Protein AF-A0A7Z6UZ86-F1 (afdb_monomer_lite)

Secondary structure (DSSP, 8-state):
-HHHHHHHHHHHHHHHHHHHHHH-GGGG-TT-HHHHHHHHHHHHHHHHHHHHHHHH-TTTSHHHHHHHHHHHHHHHHHHHHHHHHHHHHHTT-HHHHHHHHHHHHHHHHHHHHHHHHHHPPP-S-HHHHHH-HHHHHHHHHHHHHH---HHHHHHHHHHHHHHHHHHHHHHHHHHHHHHHHHHHHHHHHHHHHH----SPP-PPPP----

Foldseek 3Di:
DVVCLVVVLVVQLQVQQVVVCVVPVVLVPPPDPVSSVVSSVVSVVVVVVLVVCVVPPVCQRPVLCPVVVVLVVLLVLLLVLLVVLLVCLLVVVNVVSCVSVVVSCVSLVVSLVLLVLQCDDDDPDPVSCVRHLNSLLVVLVVVLVVDPDPVVNVVSVSSNVSSVVVNVVSVVSNVVSVVSVVVSVVSSCCCPPVVDRPPHDPDDPDDDDD

Radius of gyration: 22.14 Å; chains: 1; bounding box: 44×43×68 Å

InterPro domains:
  IPR003706 CstA, N-terminal domain [PF02554] (1-114)
  IPR051605 Peptide Transporter Carbon Starvation [PTHR30252] (1-208)

pLDDT: mean 84.55, std 7.65, range [59.19, 94.94]

Structure (mmCIF, N/CA/C/O backbone):
data_AF-A0A7Z6UZ86-F1
#
_entry.id   AF-A0A7Z6UZ86-F1
#
loop_
_atom_site.group_PDB
_atom_site.id
_atom_site.type_symbol
_atom_site.label_atom_id
_atom_site.label_alt_id
_atom_site.label_comp_id
_atom_site.label_asym_id
_atom_site.label_entity_id
_atom_site.label_seq_id
_atom_site.pdbx_PDB_ins_code
_atom_site.Cartn_x
_atom_site.Cartn_y
_atom_site.Cartn_z
_atom_site.occupancy
_atom_site.B_iso_or_equiv
_atom_site.auth_seq_id
_atom_site.auth_comp_id
_atom_site.auth_asym_id
_atom_site.auth_atom_id
_atom_site.pdbx_PDB_model_num
ATOM 1 N N . ILE A 1 1 ? 10.126 -22.687 0.245 1.00 66.25 1 ILE A N 1
ATOM 2 C CA . ILE A 1 1 ? 9.492 -22.062 -0.948 1.00 66.25 1 ILE A CA 1
ATOM 3 C C . ILE A 1 1 ? 8.129 -22.691 -1.228 1.00 66.25 1 ILE A C 1
ATOM 5 O O . ILE A 1 1 ? 7.146 -21.979 -1.099 1.00 66.25 1 ILE A O 1
ATOM 9 N N . LEU A 1 2 ? 8.033 -24.003 -1.491 1.00 72.00 2 LEU A N 1
ATOM 10 C CA . LEU A 1 2 ? 6.741 -24.672 -1.739 1.00 72.00 2 LEU A CA 1
ATOM 11 C C . LEU A 1 2 ? 5.699 -24.451 -0.621 1.00 72.00 2 LEU A C 1
ATOM 13 O O . LEU A 1 2 ? 4.561 -24.109 -0.908 1.00 72.00 2 LEU A O 1
ATOM 17 N N . THR A 1 3 ? 6.106 -24.538 0.650 1.00 81.75 3 THR A N 1
ATOM 18 C CA . THR A 1 3 ? 5.229 -24.285 1.813 1.00 81.75 3 THR A CA 1
ATOM 19 C C . THR A 1 3 ? 4.680 -22.856 1.854 1.00 81.75 3 THR A C 1
ATOM 21 O O . THR A 1 3 ? 3.534 -22.637 2.233 1.00 81.75 3 THR A O 1
ATOM 24 N N . ALA A 1 4 ? 5.488 -21.873 1.447 1.00 79.94 4 ALA A N 1
ATOM 25 C CA . ALA A 1 4 ? 5.068 -20.474 1.407 1.00 79.94 4 ALA A CA 1
ATOM 26 C C . ALA A 1 4 ? 4.084 -20.223 0.256 1.00 79.94 4 ALA A C 1
ATOM 28 O O . ALA A 1 4 ? 3.125 -19.478 0.428 1.00 79.94 4 ALA A O 1
ATOM 29 N N . VAL A 1 5 ? 4.288 -20.880 -0.891 1.00 79.81 5 VAL A N 1
ATOM 30 C CA . VAL A 1 5 ? 3.367 -20.818 -2.035 1.00 79.81 5 VAL A CA 1
ATOM 31 C C . VAL A 1 5 ? 2.032 -21.492 -1.706 1.00 79.81 5 VAL A C 1
ATOM 33 O O . VAL A 1 5 ? 0.984 -20.937 -2.029 1.00 79.81 5 VAL A O 1
ATOM 36 N N . ASP A 1 6 ? 2.041 -22.633 -1.012 1.00 83.81 6 ASP A N 1
ATOM 37 C CA . ASP A 1 6 ? 0.816 -23.304 -0.548 1.00 83.81 6 ASP A CA 1
ATOM 38 C C . ASP A 1 6 ? 0.011 -22.414 0.415 1.00 83.81 6 ASP A C 1
ATOM 40 O O . ASP A 1 6 ? -1.159 -22.103 0.168 1.00 83.81 6 ASP A O 1
ATOM 44 N N . ALA A 1 7 ? 0.657 -21.917 1.475 1.00 84.62 7 ALA A N 1
ATOM 45 C CA . ALA A 1 7 ? 0.020 -21.008 2.423 1.00 84.62 7 ALA A CA 1
ATOM 46 C C . ALA A 1 7 ? -0.462 -19.712 1.744 1.00 84.62 7 ALA A C 1
ATOM 48 O O . ALA A 1 7 ? -1.580 -19.260 1.992 1.00 84.62 7 ALA A O 1
ATOM 49 N N . GLY A 1 8 ? 0.348 -19.149 0.844 1.00 83.81 8 GLY A N 1
ATOM 50 C CA . GLY A 1 8 ? 0.016 -17.953 0.075 1.00 83.81 8 GLY A CA 1
ATOM 51 C C . GLY A 1 8 ? -1.194 -18.149 -0.834 1.00 83.81 8 GLY A C 1
ATOM 52 O O . GLY A 1 8 ? -2.070 -17.293 -0.861 1.00 83.81 8 GLY A O 1
ATOM 53 N N . THR A 1 9 ? -1.302 -19.292 -1.517 1.00 85.75 9 THR A N 1
ATOM 54 C CA . THR A 1 9 ? -2.442 -19.618 -2.395 1.00 85.75 9 THR A CA 1
ATOM 55 C C . THR A 1 9 ? -3.740 -19.744 -1.601 1.00 85.75 9 THR A C 1
ATOM 57 O O . THR A 1 9 ? -4.789 -19.266 -2.036 1.00 85.75 9 THR A O 1
ATOM 60 N N . ARG A 1 10 ? -3.676 -20.319 -0.394 1.00 85.50 10 ARG A N 1
ATOM 61 C CA . ARG A 1 10 ? -4.831 -20.412 0.507 1.00 85.50 10 ARG A CA 1
ATOM 62 C C . ARG A 1 10 ? -5.326 -19.032 0.934 1.00 85.50 10 ARG A C 1
ATOM 64 O O . ARG A 1 10 ? -6.515 -18.749 0.819 1.00 85.50 10 ARG A O 1
ATOM 71 N N . THR A 1 11 ? -4.421 -18.163 1.378 1.00 86.25 11 THR A N 1
ATOM 72 C CA . THR A 1 11 ? -4.766 -16.791 1.776 1.00 86.25 11 THR A CA 1
ATOM 73 C C . THR A 1 11 ? -5.248 -15.969 0.582 1.00 86.25 11 THR A C 1
ATOM 75 O O . THR A 1 11 ? -6.261 -15.280 0.677 1.00 86.25 11 THR A O 1
ATOM 78 N N . ALA A 1 12 ? -4.587 -16.090 -0.571 1.00 86.12 12 ALA A N 1
ATOM 79 C CA . ALA A 1 12 ? -4.942 -15.371 -1.789 1.00 86.12 12 ALA A CA 1
ATOM 80 C C . ALA A 1 12 ? -6.327 -15.762 -2.313 1.00 86.12 12 ALA A C 1
ATOM 82 O O . ALA A 1 12 ? -7.074 -14.885 -2.734 1.00 86.12 12 ALA A O 1
ATOM 83 N N . ARG A 1 13 ? -6.722 -17.040 -2.219 1.00 87.25 13 ARG A N 1
ATOM 84 C CA . ARG A 1 13 ? -8.104 -17.457 -2.497 1.00 87.25 13 ARG A CA 1
ATOM 85 C C . ARG A 1 13 ? -9.094 -16.647 -1.659 1.00 87.25 13 ARG A C 1
ATOM 87 O O . ARG A 1 13 ? -10.051 -16.124 -2.220 1.00 87.25 13 ARG A O 1
ATOM 94 N N . PHE A 1 14 ? -8.871 -16.521 -0.350 1.00 87.44 14 PHE A N 1
ATOM 95 C CA . PHE A 1 14 ? -9.770 -15.758 0.519 1.00 87.44 14 PHE A CA 1
ATOM 96 C C . PHE A 1 14 ? -9.792 -14.269 0.170 1.00 87.44 14 PHE A C 1
ATOM 98 O O . PHE A 1 14 ? -10.870 -13.691 0.101 1.00 87.44 14 PHE A O 1
ATOM 105 N N . MET A 1 15 ? -8.639 -13.672 -0.147 1.00 86.62 15 MET A N 1
ATOM 106 C CA . MET A 1 15 ? -8.564 -12.275 -0.596 1.00 86.62 15 MET A CA 1
ATOM 107 C C . MET A 1 15 ? -9.287 -12.052 -1.936 1.00 86.62 15 MET A C 1
ATOM 109 O O . MET A 1 15 ? -9.980 -11.053 -2.101 1.00 86.62 15 MET A O 1
ATOM 113 N N . ILE A 1 16 ? -9.173 -12.989 -2.886 1.00 86.25 16 ILE A N 1
ATOM 114 C CA . ILE A 1 16 ? -9.887 -12.941 -4.172 1.00 86.25 16 ILE A CA 1
ATOM 115 C C . ILE A 1 16 ? -11.394 -13.072 -3.951 1.00 86.25 16 ILE A C 1
ATOM 117 O O . ILE A 1 16 ? -12.160 -12.332 -4.559 1.00 86.25 16 ILE A O 1
ATOM 121 N N . GLN A 1 17 ? -11.832 -13.991 -3.088 1.00 85.44 17 GLN A N 1
ATOM 122 C CA . GLN A 1 17 ? -13.252 -14.143 -2.767 1.00 85.44 17 GLN A CA 1
ATOM 123 C C . GLN A 1 17 ? -13.810 -12.900 -2.066 1.00 85.44 17 GLN A C 1
ATOM 125 O O . GLN A 1 17 ? -14.913 -12.484 -2.400 1.00 85.44 17 GLN A O 1
ATOM 130 N N . ASP A 1 18 ? -13.056 -12.273 -1.164 1.00 84.75 18 ASP A N 1
ATOM 131 C CA . ASP A 1 18 ? -13.455 -11.026 -0.499 1.00 84.75 18 ASP A CA 1
ATOM 132 C C . ASP A 1 18 ? -13.612 -9.874 -1.509 1.00 84.75 18 ASP A C 1
ATOM 134 O O . ASP A 1 18 ? -14.654 -9.217 -1.582 1.00 84.75 18 ASP A O 1
ATOM 138 N N . LEU A 1 19 ? -12.629 -9.712 -2.400 1.00 84.94 19 LEU A N 1
ATOM 139 C CA . LEU A 1 19 ? -12.646 -8.680 -3.436 1.00 84.94 19 LEU A CA 1
ATOM 140 C C . LEU A 1 19 ? -13.768 -8.905 -4.464 1.00 84.94 19 LEU A C 1
ATOM 142 O O . LEU A 1 19 ? -14.509 -7.977 -4.792 1.00 84.94 19 LEU A O 1
ATOM 146 N N . LEU A 1 20 ? -13.938 -10.141 -4.944 1.00 85.19 20 LEU A N 1
ATOM 147 C CA . LEU A 1 20 ? -15.020 -10.508 -5.864 1.00 85.19 20 LEU A CA 1
ATOM 148 C C . LEU A 1 20 ? -16.391 -10.477 -5.187 1.00 85.19 20 LEU A C 1
ATOM 150 O O . LEU A 1 20 ? -17.380 -10.190 -5.854 1.00 85.19 20 LEU A O 1
ATOM 154 N N . GLY A 1 21 ? -16.465 -10.733 -3.882 1.00 81.38 21 GLY A N 1
ATOM 155 C CA . GLY A 1 21 ? -17.688 -10.652 -3.088 1.00 81.38 21 GLY A CA 1
ATOM 156 C C . GLY A 1 21 ? -18.263 -9.240 -3.026 1.00 81.38 21 GLY A C 1
ATOM 157 O O . GLY A 1 21 ? -19.485 -9.084 -3.021 1.00 81.38 21 GLY A O 1
ATOM 158 N N . ASN A 1 22 ? -17.399 -8.222 -3.071 1.00 83.19 22 ASN A N 1
ATOM 159 C CA . ASN A 1 22 ? -17.812 -6.822 -3.145 1.00 83.19 22 ASN A CA 1
ATOM 160 C C . ASN A 1 22 ? -18.383 -6.435 -4.528 1.00 83.19 22 ASN A C 1
ATOM 162 O O . ASN A 1 22 ? -19.192 -5.516 -4.625 1.00 83.19 22 ASN A O 1
ATOM 166 N N . VAL A 1 23 ? -18.004 -7.152 -5.595 1.00 84.75 23 VAL A N 1
ATOM 167 C CA . VAL A 1 23 ? -18.532 -6.951 -6.961 1.00 84.75 23 VAL A CA 1
ATOM 168 C C . VAL A 1 23 ? -19.778 -7.809 -7.210 1.00 84.75 23 VAL A C 1
ATOM 170 O O . VAL A 1 23 ? -20.764 -7.342 -7.776 1.00 84.75 23 VAL A O 1
ATOM 173 N N . TYR A 1 24 ? -19.757 -9.069 -6.770 1.00 81.56 24 TYR A N 1
ATOM 174 C CA . TYR A 1 24 ? -20.841 -10.031 -6.929 1.00 81.56 24 TYR A CA 1
ATOM 175 C C . TYR A 1 24 ? -20.943 -10.946 -5.700 1.00 81.56 24 TYR A C 1
ATOM 177 O O . TYR A 1 24 ? -20.144 -11.866 -5.503 1.00 81.56 24 TYR A O 1
ATOM 185 N N . LYS A 1 25 ? -21.984 -10.716 -4.886 1.00 78.75 25 LYS A N 1
ATOM 186 C CA . LYS A 1 25 ? -22.191 -11.356 -3.571 1.00 78.75 25 LYS A CA 1
ATOM 187 C C . LYS A 1 25 ? -22.002 -12.885 -3.551 1.00 78.75 25 LYS A C 1
ATOM 189 O O . LYS A 1 25 ? -21.374 -13.375 -2.615 1.00 78.75 25 LYS A O 1
ATOM 194 N N . PRO A 1 26 ? -22.477 -13.669 -4.543 1.00 79.06 26 PRO A N 1
ATOM 195 C CA . PRO A 1 26 ? -22.281 -15.122 -4.538 1.00 79.06 26 PRO A CA 1
ATOM 196 C C . PRO A 1 26 ? -20.820 -15.589 -4.645 1.00 79.06 26 PRO A C 1
ATOM 198 O O . PRO A 1 26 ? -20.515 -16.690 -4.188 1.00 79.06 26 PRO A O 1
ATOM 201 N N . LEU A 1 27 ? -19.912 -14.783 -5.211 1.00 74.75 27 LEU A N 1
ATOM 202 C CA . LEU A 1 27 ? -18.480 -15.119 -5.298 1.00 74.75 27 LEU A CA 1
ATOM 203 C C . LEU A 1 27 ? -17.737 -14.917 -3.970 1.00 74.75 27 LEU A C 1
ATOM 205 O O . LEU A 1 27 ? -16.729 -15.583 -3.731 1.00 74.75 27 LEU A O 1
ATOM 209 N N . GLY A 1 28 ? -18.281 -14.084 -3.080 1.00 75.06 28 GLY A N 1
ATOM 210 C CA . GLY A 1 28 ? -17.795 -13.919 -1.708 1.00 75.06 28 GLY A CA 1
ATOM 211 C C . GLY A 1 28 ? -18.222 -15.034 -0.756 1.00 75.06 28 GLY A C 1
ATOM 212 O O . GLY A 1 28 ? -17.806 -15.052 0.400 1.00 75.06 28 GLY A O 1
ATOM 213 N N . ASN A 1 29 ? -19.045 -15.987 -1.209 1.00 78.56 29 ASN A N 1
ATOM 214 C CA . ASN A 1 29 ? -19.483 -17.079 -0.354 1.00 78.56 29 ASN A CA 1
ATOM 215 C C . ASN A 1 29 ? -18.355 -18.104 -0.143 1.00 78.56 29 ASN A C 1
ATOM 217 O O . ASN A 1 29 ? -18.083 -18.950 -0.999 1.00 78.56 29 ASN A O 1
ATOM 221 N N . LEU A 1 30 ? -17.751 -18.062 1.045 1.00 74.94 30 LEU A N 1
ATOM 222 C CA . LEU A 1 30 ? -16.681 -18.965 1.473 1.00 74.94 30 LEU A CA 1
ATOM 223 C C . LEU A 1 30 ? -17.110 -20.442 1.526 1.00 74.94 30 LEU A C 1
ATOM 225 O O . LEU A 1 30 ? -16.275 -21.321 1.320 1.00 74.94 30 LEU A O 1
ATOM 229 N N . SER A 1 31 ? -18.401 -20.716 1.745 1.00 77.81 31 SER A N 1
ATOM 230 C CA . SER A 1 31 ? -18.959 -22.079 1.786 1.00 77.81 31 SER A CA 1
ATOM 231 C C . SER A 1 31 ? -19.261 -22.663 0.398 1.00 77.81 31 SER A C 1
ATOM 233 O O . SER A 1 31 ? -19.486 -23.864 0.261 1.00 77.81 31 SER A O 1
ATOM 235 N N . SER A 1 32 ? -19.250 -21.839 -0.656 1.00 82.50 32 SER A N 1
ATOM 236 C CA . SER A 1 32 ? -19.542 -22.291 -2.017 1.00 82.50 32 SER A CA 1
ATOM 237 C C . SER A 1 32 ? -18.316 -22.936 -2.661 1.00 82.50 32 SER A C 1
ATOM 239 O O . SER A 1 32 ? -17.331 -22.264 -2.977 1.00 82.50 32 SER A O 1
ATOM 241 N N . TYR A 1 33 ? -18.405 -24.238 -2.949 1.00 82.25 33 TYR A N 1
ATOM 242 C CA . TYR A 1 33 ? -17.361 -24.967 -3.677 1.00 82.25 33 TYR A CA 1
ATOM 243 C C . TYR A 1 33 ? -17.068 -24.357 -5.054 1.00 82.25 33 TYR A C 1
ATOM 245 O O . TYR A 1 33 ? -15.905 -24.249 -5.436 1.00 82.25 33 TYR A O 1
ATOM 253 N N . LYS A 1 34 ? -18.095 -23.895 -5.782 1.00 84.06 34 LYS A N 1
ATOM 254 C CA . LYS A 1 34 ? -17.927 -23.290 -7.116 1.00 84.06 34 LYS A CA 1
ATOM 255 C C . LYS A 1 34 ? -17.132 -21.982 -7.053 1.00 84.06 34 LYS A C 1
ATOM 257 O O . LYS A 1 34 ? -16.182 -21.812 -7.812 1.00 84.06 34 LYS A O 1
ATOM 262 N N . ALA A 1 35 ? -17.483 -21.091 -6.121 1.00 81.50 35 ALA A N 1
ATOM 263 C CA . ALA A 1 35 ? -16.767 -19.828 -5.918 1.00 81.50 35 ALA A CA 1
ATOM 264 C C . ALA A 1 35 ? -15.330 -20.070 -5.433 1.00 81.50 35 ALA A C 1
ATOM 266 O O . ALA A 1 35 ? -14.389 -19.432 -5.903 1.00 81.50 35 ALA A O 1
ATOM 267 N N . GLY A 1 36 ? -15.157 -21.054 -4.548 1.00 84.00 36 GLY A N 1
ATOM 268 C CA . GLY A 1 36 ? -13.858 -21.470 -4.042 1.00 84.00 36 GLY A CA 1
ATOM 269 C C . GLY A 1 36 ? -12.918 -22.014 -5.117 1.00 84.00 36 GLY A C 1
ATOM 270 O O . GLY A 1 36 ? -11.757 -21.610 -5.175 1.00 84.00 36 GLY A O 1
ATOM 271 N N . ILE A 1 37 ? -13.409 -22.908 -5.982 1.00 88.06 37 ILE A N 1
ATOM 272 C CA . ILE A 1 37 ? -12.633 -23.465 -7.100 1.00 88.06 37 ILE A CA 1
ATOM 273 C C . ILE A 1 37 ? -12.268 -22.358 -8.089 1.00 88.06 37 ILE A C 1
ATOM 275 O O . ILE A 1 37 ? -11.108 -22.264 -8.478 1.00 88.06 37 ILE A O 1
ATOM 279 N N . PHE A 1 38 ? -13.214 -21.482 -8.436 1.00 87.75 38 PHE A N 1
ATOM 280 C CA . PHE A 1 38 ? -12.954 -20.357 -9.334 1.00 87.75 38 PHE A CA 1
ATOM 281 C C . PHE A 1 38 ? -11.858 -19.424 -8.796 1.00 87.75 38 PHE A C 1
ATOM 283 O O . PHE A 1 38 ? -10.885 -19.149 -9.495 1.00 87.75 38 PHE A O 1
ATOM 290 N N . ALA A 1 39 ? -11.961 -19.002 -7.532 1.00 85.88 39 ALA A N 1
ATOM 291 C CA . ALA A 1 39 ? -10.948 -18.159 -6.897 1.00 85.88 39 ALA A CA 1
ATOM 292 C C . ALA A 1 39 ? -9.577 -18.854 -6.809 1.00 8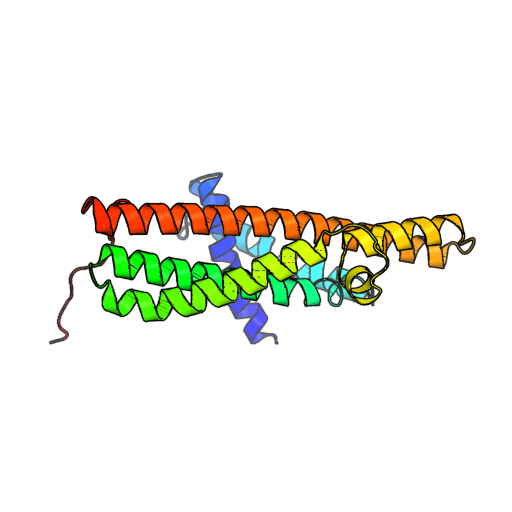5.88 39 ALA A C 1
ATOM 294 O O . ALA A 1 39 ? -8.541 -18.216 -6.991 1.00 85.88 39 ALA A O 1
ATOM 295 N N . THR A 1 40 ? -9.564 -20.170 -6.580 1.00 87.94 40 THR A N 1
ATOM 296 C CA . THR A 1 40 ? -8.326 -20.963 -6.548 1.00 87.94 40 THR A CA 1
ATOM 297 C C . THR A 1 40 ? -7.685 -21.051 -7.932 1.00 87.94 40 THR A C 1
ATOM 299 O O . THR A 1 40 ? -6.487 -20.822 -8.053 1.00 87.94 40 THR A O 1
ATOM 302 N N . LEU A 1 41 ? -8.465 -21.325 -8.984 1.00 90.50 41 LEU A N 1
ATOM 303 C CA . LEU A 1 41 ? -7.970 -21.366 -10.364 1.00 90.50 41 LEU A CA 1
ATOM 304 C C . LEU A 1 41 ? -7.385 -20.020 -10.790 1.00 90.50 41 LEU A C 1
ATOM 306 O O . LEU A 1 41 ? -6.309 -19.988 -11.379 1.00 90.50 41 LEU A O 1
ATOM 310 N N . LEU A 1 42 ? -8.050 -18.917 -10.439 1.00 89.69 42 LEU A N 1
ATOM 311 C CA . LEU A 1 42 ? -7.553 -17.569 -10.708 1.00 89.69 42 LEU A CA 1
ATOM 312 C C . LEU A 1 42 ? -6.213 -17.328 -9.999 1.00 89.69 42 LEU A C 1
ATOM 314 O O . LEU A 1 42 ? -5.262 -16.849 -10.615 1.00 89.69 42 LEU A O 1
ATOM 318 N N . CYS A 1 43 ? -6.109 -17.723 -8.728 1.00 89.00 43 CYS A N 1
ATOM 319 C CA . CYS A 1 43 ? -4.871 -17.613 -7.963 1.00 89.00 43 CYS A CA 1
ATOM 320 C C . CYS A 1 43 ? -3.726 -18.431 -8.585 1.00 89.00 43 CYS A C 1
ATOM 322 O O . CYS A 1 43 ? -2.641 -17.898 -8.817 1.00 89.00 43 CYS A O 1
ATOM 324 N N . VAL A 1 44 ? -3.972 -19.704 -8.909 1.00 89.88 44 VAL A N 1
ATOM 325 C CA . VAL A 1 44 ? -2.976 -20.599 -9.521 1.00 89.88 44 VAL A CA 1
ATOM 326 C C . VAL A 1 44 ? -2.555 -20.098 -10.903 1.00 89.88 44 VAL A C 1
ATOM 328 O O . VAL A 1 44 ? -1.365 -20.114 -11.212 1.00 89.88 44 VAL A O 1
ATOM 331 N N . ALA A 1 45 ? -3.490 -19.593 -11.712 1.00 90.06 45 ALA A N 1
ATOM 332 C CA . ALA A 1 45 ? -3.178 -18.980 -13.001 1.00 90.06 45 ALA A CA 1
ATOM 333 C C . ALA A 1 45 ? -2.285 -17.738 -12.841 1.00 90.06 45 ALA A C 1
ATOM 335 O O . ALA A 1 45 ? -1.326 -17.577 -13.593 1.00 90.06 45 ALA A O 1
ATOM 336 N N . GLY A 1 46 ? -2.543 -16.901 -11.830 1.00 87.94 46 GLY A N 1
ATOM 337 C CA . GLY A 1 46 ? -1.695 -15.754 -11.495 1.00 87.94 46 GLY A CA 1
ATOM 338 C C . GLY A 1 46 ? -0.266 -16.163 -11.121 1.00 87.94 46 GLY A C 1
ATOM 339 O O . GLY A 1 46 ? 0.694 -15.616 -11.662 1.00 87.94 46 GLY A O 1
ATOM 340 N N . TRP A 1 47 ? -0.107 -17.176 -10.261 1.00 85.69 47 TRP A N 1
ATOM 341 C CA . TRP A 1 47 ? 1.214 -17.734 -9.940 1.00 85.69 47 TRP A CA 1
ATOM 342 C C . TRP A 1 47 ? 1.909 -18.323 -11.171 1.00 85.69 47 TRP A C 1
ATOM 344 O O . TRP A 1 47 ? 3.096 -18.074 -11.385 1.00 85.69 47 TRP A O 1
ATOM 354 N N . GLY A 1 48 ? 1.167 -19.059 -12.003 1.00 86.69 48 GLY A N 1
ATOM 355 C CA . GLY A 1 48 ? 1.664 -19.619 -13.258 1.00 86.69 48 GLY A CA 1
ATOM 356 C C . GLY A 1 48 ? 2.151 -18.542 -14.228 1.00 86.69 48 GLY A C 1
ATOM 357 O O . GLY A 1 48 ? 3.215 -18.695 -14.823 1.00 86.69 48 GLY A O 1
ATOM 358 N N . TYR A 1 49 ? 1.437 -17.418 -14.328 1.00 84.38 49 TYR A N 1
ATOM 359 C CA . TYR A 1 49 ? 1.847 -16.274 -15.141 1.00 84.38 49 TYR A CA 1
ATOM 360 C C . TYR A 1 49 ? 3.160 -15.655 -14.651 1.00 84.38 49 TYR A C 1
ATOM 362 O O . TYR A 1 49 ? 4.047 -15.392 -15.461 1.00 84.38 49 TYR A O 1
ATOM 370 N N . PHE A 1 50 ? 3.330 -15.465 -13.340 1.00 78.19 50 PHE A N 1
ATOM 371 C CA . PHE A 1 50 ? 4.599 -14.967 -12.801 1.00 78.19 50 PHE A CA 1
ATOM 372 C C . PHE A 1 50 ? 5.762 -15.925 -13.074 1.00 78.19 50 PHE A C 1
ATOM 374 O O . PHE A 1 50 ? 6.861 -15.472 -13.395 1.00 78.19 50 PHE A O 1
ATOM 381 N N . LEU A 1 51 ? 5.519 -17.237 -13.003 1.00 81.88 51 LEU A N 1
ATOM 382 C CA . LEU A 1 51 ? 6.517 -18.258 -13.322 1.00 81.88 51 LEU A CA 1
ATOM 383 C C . LEU A 1 51 ? 6.895 -18.206 -14.812 1.00 81.88 51 LEU A C 1
ATOM 385 O O . LEU A 1 51 ? 8.075 -18.148 -15.148 1.00 81.88 51 LEU A O 1
ATOM 389 N N . TYR A 1 52 ? 5.899 -18.111 -15.696 1.00 83.25 52 TYR A N 1
ATOM 390 C CA . TYR A 1 52 ? 6.090 -17.938 -17.137 1.00 83.25 52 TYR A CA 1
ATOM 391 C C . TYR A 1 52 ? 6.898 -16.673 -17.468 1.00 83.25 52 TYR A C 1
ATOM 393 O O . TYR A 1 52 ? 7.897 -16.741 -18.189 1.00 83.25 52 TYR A O 1
ATOM 401 N N . GLN A 1 53 ? 6.542 -15.530 -16.876 1.00 75.38 53 GLN A N 1
ATOM 402 C CA . GLN A 1 53 ? 7.284 -14.278 -17.049 1.00 75.38 53 GLN A CA 1
ATOM 403 C C . GLN A 1 53 ? 8.728 -14.383 -16.543 1.00 75.38 53 GLN A C 1
ATOM 405 O O . GLN A 1 53 ? 9.645 -13.909 -17.210 1.00 75.38 53 GLN A O 1
ATOM 410 N N . GLY A 1 54 ? 8.948 -15.061 -15.412 1.00 74.88 54 GLY A N 1
ATOM 411 C CA . GLY A 1 54 ? 10.286 -15.328 -14.885 1.00 74.88 54 GLY A CA 1
ATOM 412 C C . GLY A 1 54 ? 11.159 -16.181 -15.812 1.00 74.88 54 GLY A C 1
ATOM 413 O O . GLY A 1 54 ? 12.376 -16.022 -15.804 1.00 74.88 54 GLY A O 1
ATOM 414 N N . THR A 1 55 ? 10.559 -17.053 -16.631 1.00 76.19 55 THR A N 1
ATOM 415 C CA . THR A 1 55 ? 11.302 -17.889 -17.593 1.00 76.19 55 THR A CA 1
ATOM 416 C C . THR A 1 55 ? 11.619 -17.196 -18.918 1.00 76.19 55 THR A C 1
ATOM 418 O O . THR A 1 55 ? 12.664 -17.463 -19.504 1.00 76.19 55 THR A O 1
ATOM 421 N N . ILE A 1 56 ? 10.748 -16.307 -19.402 1.00 76.06 56 ILE A N 1
ATOM 422 C CA . ILE A 1 56 ? 10.891 -15.680 -20.730 1.00 76.06 56 ILE A CA 1
ATOM 423 C C . ILE A 1 56 ? 11.617 -14.339 -20.671 1.00 76.06 56 ILE A C 1
ATOM 425 O O . ILE A 1 56 ? 12.256 -13.940 -21.646 1.00 76.06 56 ILE A O 1
ATOM 429 N N . ASP A 1 57 ? 11.543 -13.638 -19.540 1.00 68.62 57 ASP A N 1
ATOM 430 C CA . ASP A 1 57 ? 12.229 -12.369 -19.348 1.00 68.62 57 ASP A CA 1
ATOM 431 C C . ASP A 1 57 ? 13.181 -12.436 -18.140 1.00 68.62 57 ASP A C 1
ATOM 433 O O . ASP A 1 57 ? 12.751 -12.218 -17.002 1.00 68.62 57 ASP A O 1
ATOM 437 N N . PRO A 1 58 ? 14.491 -12.672 -18.366 1.00 61.22 58 PRO A N 1
ATOM 438 C CA . PRO A 1 58 ? 15.494 -12.750 -17.302 1.00 61.22 58 PRO A CA 1
ATOM 439 C C . PRO A 1 58 ? 15.575 -11.488 -16.431 1.00 61.22 58 PRO A C 1
ATOM 441 O O . PRO A 1 58 ? 16.124 -11.534 -15.333 1.00 61.22 58 PRO A O 1
ATOM 444 N N . LYS A 1 59 ? 15.066 -10.347 -16.921 1.00 59.19 59 LYS A N 1
ATOM 445 C CA . LYS A 1 59 ? 15.103 -9.047 -16.235 1.00 59.19 59 LYS A CA 1
ATOM 446 C C . LYS A 1 59 ? 13.716 -8.494 -15.885 1.00 59.19 59 LYS A C 1
ATOM 448 O O . LYS A 1 59 ? 13.634 -7.573 -15.080 1.00 59.19 59 LYS A O 1
ATOM 453 N N . GLY A 1 60 ? 12.641 -9.015 -16.475 1.00 59.91 60 GLY A N 1
ATOM 454 C CA . GLY A 1 60 ? 11.330 -8.357 -16.479 1.00 59.91 60 GLY A CA 1
ATOM 455 C C . GLY A 1 60 ? 10.333 -8.809 -15.413 1.00 59.91 60 GLY A C 1
ATOM 456 O O . GLY A 1 60 ? 9.424 -8.042 -15.112 1.00 59.91 60 GLY A O 1
ATOM 457 N N . GLY A 1 61 ? 10.480 -10.012 -14.842 1.00 64.00 61 GLY A N 1
ATOM 458 C CA . GLY A 1 61 ? 9.520 -10.559 -13.870 1.00 64.00 61 GLY A CA 1
ATOM 459 C C . GLY A 1 61 ? 9.871 -10.264 -12.408 1.00 64.00 61 GLY A C 1
ATOM 460 O O . GLY A 1 61 ? 9.227 -9.468 -11.740 1.00 64.00 61 GLY A O 1
ATOM 461 N N . ILE A 1 62 ? 10.900 -10.927 -11.878 1.00 62.53 62 ILE A N 1
ATOM 462 C CA . ILE A 1 62 ? 11.224 -10.874 -10.439 1.00 62.53 62 ILE A CA 1
ATOM 463 C C . ILE A 1 62 ? 11.922 -9.557 -10.060 1.00 62.53 62 ILE A C 1
ATOM 465 O O . ILE A 1 62 ? 11.647 -8.984 -9.006 1.00 62.53 62 ILE A O 1
ATOM 469 N N . TYR A 1 63 ? 12.804 -9.053 -10.928 1.00 62.47 63 TYR A N 1
ATOM 470 C CA . TYR A 1 63 ? 13.621 -7.865 -10.651 1.00 62.47 63 TYR A CA 1
ATOM 471 C C . TYR A 1 63 ? 12.831 -6.551 -10.660 1.00 62.47 63 TYR A C 1
ATOM 473 O O . TYR A 1 63 ? 13.219 -5.604 -9.982 1.00 62.47 63 TYR A O 1
ATOM 481 N N . THR A 1 64 ? 11.718 -6.497 -11.387 1.00 62.44 64 THR A N 1
ATOM 482 C CA . THR A 1 64 ? 10.801 -5.346 -11.435 1.00 62.44 64 THR A CA 1
ATOM 483 C C . THR A 1 64 ? 9.825 -5.349 -10.258 1.00 62.44 64 THR A C 1
ATOM 485 O O . THR A 1 64 ? 9.507 -4.295 -9.719 1.00 62.44 64 THR A O 1
ATOM 488 N N . LEU A 1 65 ? 9.403 -6.530 -9.790 1.00 66.00 65 LEU A N 1
ATOM 489 C CA . LEU A 1 65 ? 8.514 -6.669 -8.631 1.00 66.00 65 LEU A CA 1
ATOM 490 C C . LEU A 1 65 ? 9.225 -6.409 -7.297 1.00 66.00 65 LEU A C 1
ATOM 492 O O . LEU A 1 65 ? 8.590 -5.983 -6.331 1.00 66.00 65 LEU A O 1
ATOM 496 N N . TRP A 1 66 ? 10.538 -6.645 -7.222 1.00 69.06 66 TRP A N 1
ATOM 497 C CA . TRP A 1 66 ? 11.295 -6.508 -5.976 1.00 69.06 66 TRP A CA 1
ATOM 498 C C . TRP A 1 66 ? 11.239 -5.095 -5.362 1.00 69.06 66 TRP A C 1
ATOM 500 O O . TRP A 1 66 ? 10.903 -4.972 -4.180 1.00 69.06 66 TRP A O 1
ATOM 510 N N . PRO A 1 67 ? 11.462 -4.009 -6.130 1.00 65.38 67 PRO A N 1
ATOM 511 C CA . PRO A 1 67 ? 11.234 -2.647 -5.645 1.00 65.38 67 PRO A CA 1
ATOM 512 C C . PRO A 1 67 ? 9.790 -2.380 -5.197 1.00 65.38 67 PRO A C 1
ATOM 514 O O . PRO A 1 67 ? 9.566 -1.584 -4.280 1.00 65.38 67 PRO A O 1
ATOM 517 N N . LEU A 1 68 ? 8.812 -3.048 -5.817 1.00 68.12 68 LEU A N 1
ATOM 518 C CA . LEU A 1 68 ? 7.392 -2.869 -5.524 1.00 68.12 68 LEU A CA 1
ATOM 519 C C . LEU A 1 68 ? 7.005 -3.477 -4.167 1.00 68.12 68 LEU A C 1
ATOM 521 O O . LEU A 1 68 ? 6.194 -2.893 -3.444 1.00 68.12 68 LEU A O 1
ATOM 525 N N . PHE A 1 69 ? 7.625 -4.599 -3.777 1.00 73.19 69 PHE A N 1
ATOM 526 C CA . PHE A 1 69 ? 7.420 -5.212 -2.459 1.00 73.19 69 PHE A CA 1
ATOM 527 C C . PHE A 1 69 ? 7.844 -4.289 -1.315 1.00 73.19 69 PHE A C 1
ATOM 529 O O . PHE A 1 69 ? 7.130 -4.184 -0.320 1.00 73.19 69 PHE A O 1
ATOM 536 N N . GLY A 1 70 ? 8.973 -3.590 -1.459 1.00 76.00 70 GLY A N 1
ATOM 537 C CA . GLY A 1 70 ? 9.467 -2.676 -0.427 1.00 76.00 70 GLY A CA 1
ATOM 538 C C . GLY A 1 70 ? 8.473 -1.555 -0.117 1.00 76.00 70 GLY A C 1
ATOM 539 O O . GLY A 1 70 ? 8.108 -1.353 1.041 1.00 76.00 70 GLY A O 1
ATOM 540 N N . VAL A 1 71 ? 7.981 -0.875 -1.157 1.00 75.19 71 VAL A N 1
ATOM 541 C CA . VAL A 1 71 ? 7.004 0.217 -1.009 1.00 75.19 71 VAL A CA 1
ATOM 542 C C . VAL A 1 71 ? 5.663 -0.316 -0.499 1.00 75.19 71 VAL A C 1
ATOM 544 O O . VAL A 1 71 ? 5.127 0.211 0.473 1.00 75.19 71 VAL A O 1
ATOM 547 N N . SER A 1 72 ? 5.152 -1.404 -1.083 1.00 79.00 72 SER A N 1
ATOM 548 C CA . SER A 1 72 ? 3.864 -1.992 -0.682 1.00 79.00 72 SER A CA 1
ATOM 549 C C . SER A 1 72 ? 3.852 -2.411 0.791 1.00 79.00 72 SER A C 1
ATOM 551 O O . SER A 1 72 ? 2.871 -2.176 1.496 1.00 79.00 72 SER A O 1
ATOM 553 N N . ASN A 1 73 ? 4.960 -2.966 1.292 1.00 85.81 73 ASN A N 1
ATOM 554 C CA . ASN A 1 73 ? 5.080 -3.378 2.690 1.00 85.81 73 ASN A CA 1
ATOM 555 C C . ASN A 1 73 ? 5.092 -2.188 3.653 1.00 85.81 73 ASN A C 1
ATOM 557 O O . ASN A 1 73 ? 4.453 -2.247 4.702 1.00 85.81 73 ASN A O 1
ATOM 561 N N . GLN A 1 74 ? 5.779 -1.097 3.302 1.00 87.12 74 GLN A N 1
ATOM 562 C CA . GLN A 1 74 ? 5.771 0.126 4.112 1.00 87.12 74 GLN A CA 1
ATOM 563 C C . GLN A 1 74 ? 4.365 0.730 4.191 1.00 87.12 74 GLN A C 1
ATOM 565 O O . GLN A 1 74 ? 3.915 1.137 5.262 1.00 87.12 74 GLN A O 1
ATOM 570 N N . MET A 1 75 ? 3.631 0.705 3.078 1.00 85.81 75 MET A N 1
ATOM 571 C CA . MET A 1 75 ? 2.253 1.191 3.020 1.00 85.81 75 MET A CA 1
ATOM 572 C C . MET A 1 75 ? 1.294 0.316 3.827 1.00 85.81 75 MET A C 1
ATOM 574 O O . MET A 1 75 ? 0.475 0.843 4.581 1.00 85.81 75 MET A O 1
ATOM 578 N N . LEU A 1 76 ? 1.426 -1.011 3.736 1.00 87.31 76 LEU A N 1
ATOM 579 C CA . LEU A 1 76 ? 0.642 -1.946 4.542 1.00 87.31 76 LEU A CA 1
ATOM 580 C C . LEU A 1 76 ? 0.920 -1.772 6.040 1.00 87.31 76 LEU A C 1
ATOM 582 O O . LEU A 1 76 ? -0.020 -1.736 6.832 1.00 87.31 76 LEU A O 1
ATOM 586 N N . ALA A 1 77 ? 2.188 -1.605 6.425 1.00 90.88 77 ALA A N 1
ATOM 587 C CA . ALA A 1 77 ? 2.571 -1.328 7.806 1.00 90.88 77 ALA A CA 1
ATOM 588 C C . ALA A 1 77 ? 1.952 -0.015 8.315 1.00 90.88 77 ALA A C 1
ATOM 590 O O . ALA A 1 77 ? 1.392 0.018 9.412 1.00 90.88 77 ALA A O 1
ATOM 591 N N . GLY A 1 78 ? 1.973 1.044 7.497 1.00 92.25 78 GLY A N 1
ATOM 592 C CA . GLY A 1 78 ? 1.298 2.306 7.801 1.00 92.25 78 GLY A CA 1
ATOM 593 C C . GLY A 1 78 ? -0.207 2.129 8.022 1.00 92.25 78 GLY A C 1
ATOM 594 O O . GLY A 1 78 ? -0.738 2.583 9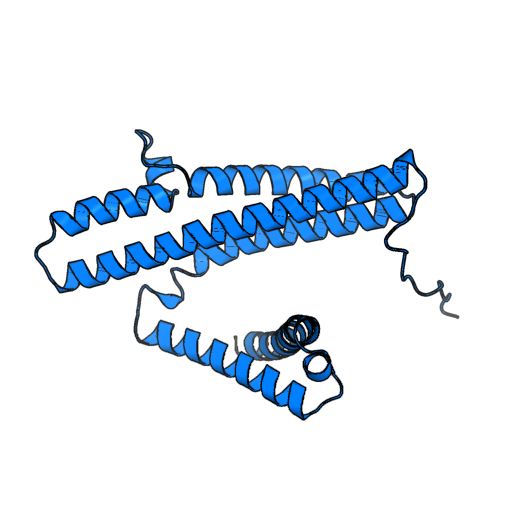.034 1.00 92.25 78 GLY A O 1
ATOM 595 N N . MET A 1 79 ? -0.895 1.408 7.132 1.00 89.94 79 MET A N 1
ATOM 596 C CA . MET A 1 79 ? -2.333 1.131 7.265 1.00 89.94 79 MET A CA 1
ATOM 597 C C . MET A 1 79 ? -2.663 0.280 8.498 1.00 89.94 79 MET A C 1
ATOM 599 O O . MET A 1 79 ? -3.647 0.555 9.182 1.00 89.94 79 MET A O 1
ATOM 603 N N . ALA A 1 80 ? -1.835 -0.716 8.822 1.00 92.19 80 ALA A N 1
ATOM 604 C CA . ALA A 1 80 ? -2.012 -1.538 10.015 1.00 92.19 80 ALA A CA 1
ATOM 605 C C . ALA A 1 80 ? -1.882 -0.706 11.302 1.00 92.19 80 ALA A C 1
ATOM 607 O O . ALA A 1 80 ? -2.727 -0.804 12.192 1.00 92.19 80 ALA A O 1
ATOM 608 N N . LEU A 1 81 ? -0.871 0.165 11.387 1.00 94.75 81 LEU A N 1
ATOM 609 C CA . LEU A 1 81 ? -0.688 1.052 12.539 1.00 94.75 81 LEU A CA 1
ATOM 610 C C . LEU A 1 81 ? -1.815 2.087 12.662 1.00 94.75 81 LEU A C 1
ATOM 612 O O . LEU A 1 81 ? -2.267 2.373 13.775 1.00 94.75 81 LEU A O 1
ATOM 616 N N . LEU A 1 82 ? -2.313 2.617 11.540 1.00 94.06 82 LEU A N 1
ATOM 617 C CA . LEU A 1 82 ? -3.502 3.472 11.530 1.00 94.06 82 LEU A CA 1
ATOM 618 C C . LEU A 1 82 ? -4.734 2.726 12.048 1.00 94.06 82 LEU A C 1
ATOM 620 O O . LEU A 1 82 ? -5.443 3.260 12.896 1.00 94.06 82 LEU A O 1
ATOM 624 N N . LEU A 1 83 ? -4.957 1.484 11.610 1.00 92.50 83 LEU A N 1
ATOM 625 C CA . LEU A 1 83 ? -6.074 0.661 12.075 1.00 92.50 83 LEU A CA 1
ATOM 626 C C . LEU A 1 83 ? -6.008 0.433 13.588 1.00 92.50 83 LEU A C 1
ATOM 628 O O . LEU A 1 83 ? -6.997 0.667 14.281 1.00 92.50 83 LEU A O 1
ATOM 632 N N . VAL A 1 84 ? -4.844 0.040 14.115 1.00 92.19 84 VAL A N 1
ATOM 633 C CA . VAL A 1 84 ? -4.645 -0.137 15.565 1.00 92.19 84 VAL A CA 1
ATOM 634 C C . VAL A 1 84 ? -4.930 1.166 16.313 1.00 92.19 84 VAL A C 1
ATOM 636 O O . VAL A 1 84 ? -5.636 1.163 17.321 1.00 92.19 84 VAL A O 1
ATOM 639 N N . THR A 1 85 ? -4.451 2.294 15.786 1.00 92.81 85 THR A N 1
ATOM 640 C CA . THR A 1 85 ? -4.697 3.619 16.370 1.00 92.81 85 THR A CA 1
ATOM 641 C C . THR A 1 85 ? -6.192 3.944 16.400 1.00 92.81 85 THR A C 1
ATOM 643 O O . THR A 1 85 ? -6.714 4.330 17.444 1.00 92.81 85 THR A O 1
ATOM 646 N N . VAL A 1 86 ? -6.909 3.726 15.296 1.00 92.00 86 VAL A N 1
ATOM 647 C CA . VAL A 1 86 ? -8.361 3.943 15.199 1.00 92.00 86 VAL A CA 1
ATOM 648 C C . VAL A 1 86 ? -9.122 3.082 16.203 1.00 92.00 86 VAL A C 1
ATOM 650 O O . VAL A 1 86 ? -10.011 3.587 16.889 1.00 92.00 86 VAL A O 1
ATOM 653 N N . VAL A 1 87 ? -8.766 1.802 16.332 1.00 90.19 87 VAL A N 1
ATOM 654 C CA . VAL A 1 87 ? -9.394 0.891 17.300 1.00 90.19 87 VAL A CA 1
ATOM 655 C C . VAL A 1 87 ? -9.179 1.391 18.731 1.00 90.19 87 VAL A C 1
ATOM 657 O O . VAL A 1 87 ? -10.147 1.525 19.476 1.00 90.19 87 VAL A O 1
ATOM 660 N N . LEU A 1 88 ? -7.953 1.772 19.101 1.00 90.31 88 LEU A N 1
ATOM 661 C CA . LEU A 1 88 ? -7.656 2.284 20.445 1.00 90.31 88 LEU A CA 1
ATOM 662 C C . LEU A 1 88 ? -8.395 3.592 20.763 1.00 90.31 88 LEU A C 1
ATOM 664 O O . LEU A 1 88 ? -8.860 3.768 21.892 1.00 90.31 88 LEU A O 1
ATOM 668 N N . PHE A 1 89 ? -8.553 4.484 19.780 1.00 88.94 89 PHE A N 1
ATOM 669 C CA . PHE A 1 89 ? -9.376 5.691 19.921 1.00 88.94 89 PHE A CA 1
ATOM 670 C C . PHE A 1 89 ? -10.856 5.355 20.1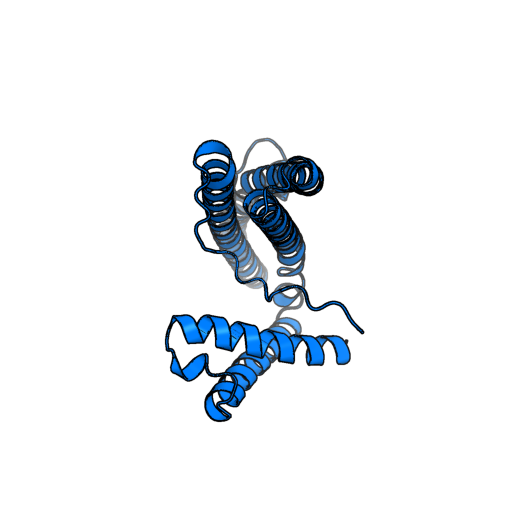21 1.00 88.94 89 PHE A C 1
ATOM 672 O O . PHE A 1 89 ? -11.499 5.942 20.989 1.00 88.94 89 PHE A O 1
ATOM 679 N N . LYS A 1 90 ? -11.394 4.382 19.376 1.00 87.12 90 LYS A N 1
ATOM 680 C CA . LYS A 1 90 ? -12.782 3.921 19.543 1.00 87.12 90 LYS A CA 1
ATOM 681 C C . LYS A 1 90 ? -13.034 3.272 20.908 1.00 87.12 90 LYS A C 1
ATOM 683 O O . LYS A 1 90 ? -14.138 3.387 21.423 1.00 87.12 90 LYS A O 1
ATOM 688 N N . MET A 1 91 ? -12.028 2.629 21.501 1.00 87.19 91 MET A N 1
ATOM 689 C CA . MET A 1 91 ? -12.097 2.055 22.854 1.00 87.19 91 MET A CA 1
ATOM 690 C C . MET A 1 91 ? -11.886 3.093 23.976 1.00 87.19 91 MET A C 1
ATOM 692 O O . MET A 1 91 ? -11.826 2.722 25.146 1.00 87.19 91 MET A O 1
ATOM 696 N N . GLY A 1 92 ? -11.680 4.377 23.654 1.00 84.62 92 GLY A N 1
ATOM 697 C CA . GLY A 1 92 ? -11.373 5.422 24.640 1.00 84.62 92 GLY A CA 1
ATOM 698 C C . GLY A 1 92 ? -9.975 5.320 25.272 1.00 84.62 92 GLY A C 1
ATOM 699 O O . GLY A 1 92 ? -9.657 6.040 26.219 1.00 84.62 92 GLY A O 1
ATOM 700 N N . ARG A 1 93 ? -9.093 4.447 24.762 1.00 86.94 93 ARG A N 1
ATOM 701 C CA . ARG A 1 93 ? -7.740 4.205 25.302 1.00 86.94 93 ARG A CA 1
ATOM 702 C C . ARG A 1 93 ? -6.704 5.152 24.689 1.00 86.94 93 ARG A C 1
ATOM 704 O O . ARG A 1 93 ? -5.658 4.722 24.203 1.00 86.94 93 ARG A O 1
ATOM 711 N N . PHE A 1 94 ? -6.963 6.456 24.750 1.00 84.81 94 PHE A N 1
ATOM 712 C CA . PHE A 1 94 ? -6.179 7.483 24.044 1.00 84.81 94 PHE A CA 1
ATOM 713 C C . PHE A 1 94 ? -4.685 7.488 24.396 1.00 84.81 94 PHE A C 1
ATOM 715 O O . PHE A 1 94 ? -3.844 7.617 23.512 1.00 84.81 94 PHE A O 1
ATOM 722 N N . LYS A 1 95 ? -4.332 7.272 25.672 1.00 85.81 95 LYS A N 1
ATOM 723 C CA . LYS A 1 95 ? -2.923 7.192 26.105 1.00 85.81 95 LYS A CA 1
ATOM 724 C C . LYS A 1 95 ? -2.179 6.016 25.460 1.00 85.81 95 LYS A C 1
ATOM 726 O O . LYS A 1 95 ? -1.011 6.151 25.119 1.00 85.81 95 LYS A O 1
ATOM 731 N N . GLY A 1 96 ? -2.860 4.884 25.264 1.00 87.12 96 GLY A N 1
ATOM 732 C CA . GLY A 1 96 ? -2.292 3.718 24.582 1.00 87.12 96 GLY A CA 1
ATOM 733 C C . GLY A 1 96 ? -2.173 3.920 23.071 1.00 87.12 96 GLY A C 1
ATOM 734 O O . GLY A 1 96 ? -1.236 3.417 22.462 1.00 87.12 96 GLY A O 1
ATOM 735 N N . ALA A 1 97 ? -3.072 4.707 22.474 1.00 90.38 97 ALA A N 1
ATOM 736 C CA . ALA A 1 97 ? -3.072 4.976 21.037 1.00 90.38 97 ALA A CA 1
ATOM 737 C C . ALA A 1 97 ? -1.832 5.745 20.554 1.00 90.38 97 ALA A C 1
ATOM 739 O O . ALA A 1 97 ? -1.447 5.612 19.397 1.00 90.38 97 ALA A O 1
ATOM 740 N N . ILE A 1 98 ? -1.165 6.507 21.428 1.00 90.25 98 ILE A N 1
ATOM 741 C CA . ILE A 1 98 ? 0.083 7.213 21.088 1.00 90.25 98 ILE A CA 1
ATOM 742 C C . ILE A 1 98 ? 1.184 6.230 20.662 1.00 90.25 98 ILE A C 1
ATOM 744 O O . ILE A 1 98 ? 1.955 6.533 19.752 1.00 90.25 98 ILE A O 1
ATOM 748 N N . ILE A 1 99 ? 1.220 5.038 21.270 1.00 92.62 99 ILE A N 1
ATOM 749 C CA . ILE A 1 99 ? 2.238 4.010 21.006 1.00 92.62 99 ILE A CA 1
ATOM 750 C C . ILE A 1 99 ? 2.161 3.526 19.554 1.00 92.62 99 ILE A C 1
ATOM 752 O O . ILE A 1 99 ? 3.193 3.264 18.945 1.00 92.62 99 ILE A O 1
ATOM 756 N N . SER A 1 100 ? 0.956 3.438 18.981 1.00 92.88 100 SER A N 1
ATOM 757 C CA . SER A 1 100 ? 0.755 3.083 17.572 1.00 92.88 100 SER A CA 1
ATOM 758 C C . SER A 1 100 ? 0.765 4.301 16.646 1.00 92.88 100 SER A C 1
ATOM 760 O O . SER A 1 100 ? 1.248 4.203 15.520 1.00 92.88 100 SER A O 1
ATOM 762 N N . ALA A 1 101 ? 0.280 5.456 17.108 1.00 92.38 101 ALA A N 1
ATOM 763 C CA . ALA A 1 101 ? 0.187 6.668 16.300 1.00 92.38 101 ALA A CA 1
ATOM 764 C C . ALA A 1 101 ? 1.562 7.251 15.946 1.00 92.38 101 ALA A C 1
ATOM 766 O O . ALA A 1 101 ? 1.778 7.653 14.806 1.00 92.38 101 ALA A O 1
ATOM 767 N N . LEU A 1 102 ? 2.505 7.27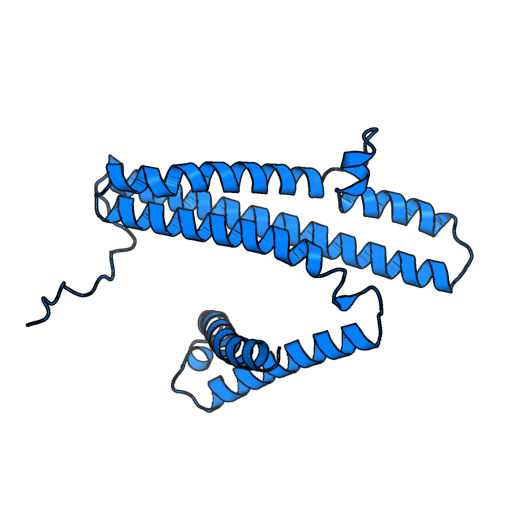6 16.893 1.00 94.50 102 LEU A N 1
ATOM 768 C CA . LEU A 1 102 ? 3.846 7.818 16.663 1.00 94.50 102 LEU A CA 1
ATOM 769 C C . LEU A 1 102 ? 4.602 7.081 15.534 1.00 94.50 102 LEU A C 1
ATOM 771 O O . LEU A 1 102 ? 5.021 7.743 14.580 1.00 94.50 102 LEU A O 1
ATOM 775 N N . PRO A 1 103 ? 4.746 5.738 15.562 1.00 94.38 103 PRO A N 1
ATOM 776 C CA . PRO A 1 103 ? 5.364 5.017 14.455 1.00 94.38 103 PRO A CA 1
ATOM 777 C C . PRO A 1 103 ? 4.528 5.092 13.170 1.00 94.38 103 PRO A C 1
ATOM 779 O O . PRO A 1 103 ? 5.115 5.093 12.089 1.00 94.38 103 PRO A O 1
ATOM 782 N N . ALA A 1 104 ? 3.194 5.218 13.254 1.00 94.31 104 ALA A N 1
ATOM 783 C CA . ALA A 1 104 ? 2.353 5.428 12.072 1.00 94.31 104 ALA A CA 1
ATOM 784 C C . ALA A 1 104 ? 2.717 6.732 11.352 1.00 94.31 104 ALA A C 1
ATOM 786 O O . ALA A 1 104 ? 2.911 6.735 10.140 1.00 94.31 104 ALA A O 1
ATOM 787 N N . VAL A 1 105 ? 2.848 7.835 12.094 1.00 94.19 105 VAL A N 1
ATOM 788 C CA . VAL A 1 105 ? 3.221 9.139 11.529 1.00 94.19 105 VAL A CA 1
ATOM 789 C C . VAL A 1 105 ? 4.606 9.070 10.896 1.00 94.19 105 VAL A C 1
ATOM 791 O O . VAL A 1 105 ? 4.773 9.520 9.765 1.00 94.19 105 VAL A O 1
ATOM 794 N N . LEU A 1 106 ? 5.578 8.465 11.584 1.00 94.75 106 LEU A N 1
ATOM 795 C CA . LEU A 1 106 ? 6.941 8.327 11.071 1.00 94.75 106 LEU A CA 1
ATOM 796 C C . LEU A 1 106 ? 6.971 7.542 9.751 1.00 94.75 106 LEU A C 1
ATOM 798 O O . LEU A 1 106 ? 7.520 8.022 8.758 1.00 94.75 106 LEU A O 1
ATOM 802 N N . ILE A 1 107 ? 6.374 6.346 9.725 1.00 94.12 107 ILE A N 1
ATOM 803 C CA . ILE A 1 107 ? 6.443 5.487 8.541 1.00 94.12 107 ILE A CA 1
ATOM 804 C C . ILE A 1 107 ? 5.665 6.092 7.375 1.00 94.12 107 ILE A C 1
ATOM 806 O O . ILE A 1 107 ? 6.153 6.062 6.247 1.00 94.12 107 ILE A O 1
ATOM 810 N N . LEU A 1 108 ? 4.507 6.710 7.629 1.00 93.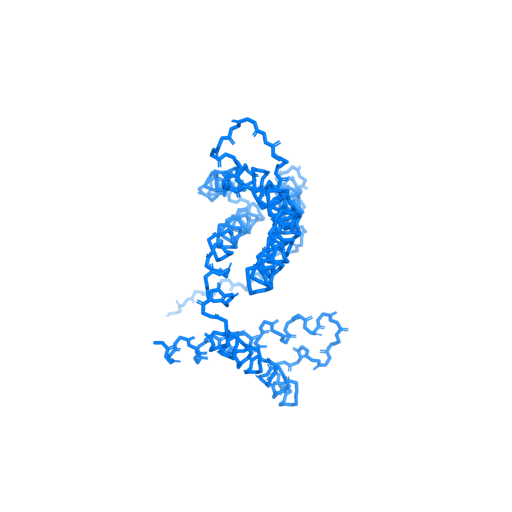12 108 LEU A N 1
ATOM 811 C CA . LEU A 1 108 ? 3.737 7.390 6.591 1.00 93.12 108 LEU A CA 1
ATOM 812 C C . LEU A 1 108 ? 4.491 8.603 6.050 1.00 93.12 108 LEU A C 1
ATOM 814 O O . LEU A 1 108 ? 4.542 8.762 4.836 1.00 93.12 108 LEU A O 1
ATOM 818 N N . ALA A 1 109 ? 5.131 9.410 6.901 1.00 93.81 109 ALA A N 1
ATOM 819 C CA . ALA A 1 109 ? 5.925 10.554 6.455 1.00 93.81 109 ALA A CA 1
ATOM 82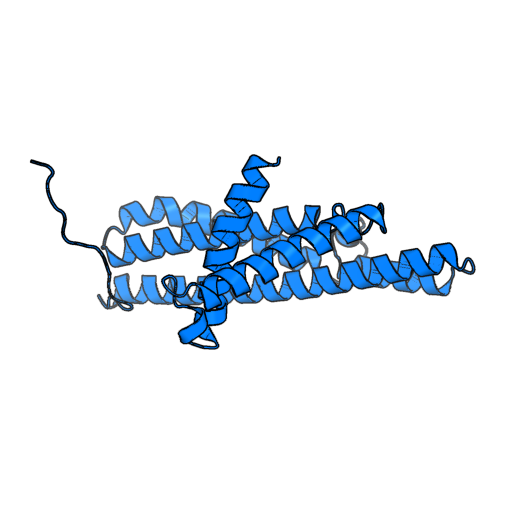0 C C . ALA A 1 109 ? 7.058 10.125 5.512 1.00 93.81 109 ALA A C 1
ATOM 822 O O . ALA A 1 109 ? 7.189 10.674 4.419 1.00 93.81 109 ALA A O 1
ATOM 823 N N . ILE A 1 110 ? 7.823 9.095 5.890 1.00 92.75 110 ILE A N 1
ATOM 824 C CA . ILE A 1 110 ? 8.897 8.540 5.052 1.00 92.75 110 ILE A CA 1
ATOM 825 C C . ILE A 1 110 ? 8.325 7.970 3.748 1.00 92.75 110 ILE A C 1
ATOM 827 O O . ILE A 1 110 ? 8.878 8.203 2.673 1.00 92.75 110 ILE A O 1
ATOM 831 N N . THR A 1 111 ? 7.201 7.258 3.827 1.00 91.00 111 THR A N 1
ATOM 832 C CA . THR A 1 111 ? 6.575 6.606 2.669 1.00 91.00 111 THR A CA 1
ATOM 833 C C . THR A 1 111 ? 6.029 7.624 1.672 1.00 91.00 111 THR A C 1
ATOM 835 O O . THR A 1 111 ? 6.288 7.500 0.478 1.00 91.00 111 THR A O 1
ATOM 838 N N . PHE A 1 112 ? 5.324 8.662 2.135 1.00 91.75 112 PHE A N 1
ATOM 839 C CA . PHE A 1 112 ? 4.836 9.742 1.275 1.00 91.75 112 PHE A CA 1
ATOM 840 C C . PHE A 1 112 ? 5.988 10.548 0.683 1.00 91.75 112 PHE A C 1
ATOM 842 O O . PHE A 1 112 ? 5.967 10.840 -0.509 1.00 91.75 112 PHE A O 1
ATOM 849 N N . TYR A 1 113 ? 7.016 10.858 1.475 1.00 91.75 113 TYR A N 1
ATOM 850 C CA . TYR A 1 113 ? 8.196 11.559 0.977 1.00 91.75 113 TYR A CA 1
ATOM 851 C C . TYR A 1 113 ? 8.908 10.758 -0.124 1.00 91.75 113 TYR A C 1
ATOM 853 O O . TYR A 1 113 ? 9.154 11.276 -1.213 1.00 91.75 113 TYR A O 1
ATOM 861 N N . SER A 1 114 ? 9.163 9.467 0.114 1.00 89.44 114 SER A N 1
ATOM 862 C CA . SER A 1 114 ? 9.752 8.567 -0.885 1.00 89.44 114 SER A CA 1
ATOM 863 C C . SER A 1 114 ? 8.862 8.414 -2.120 1.00 89.44 114 SER A C 1
ATOM 865 O O . SER A 1 114 ? 9.358 8.442 -3.247 1.00 89.44 114 SER A O 1
ATOM 867 N N . GLY A 1 115 ? 7.548 8.294 -1.919 1.00 89.25 115 GLY A N 1
ATOM 868 C CA . GLY A 1 115 ? 6.563 8.219 -2.988 1.00 89.25 115 GLY A CA 1
ATOM 869 C C . GLY A 1 115 ? 6.604 9.452 -3.885 1.00 89.25 115 GLY A C 1
ATOM 870 O O . GLY A 1 115 ? 6.710 9.306 -5.094 1.00 89.25 115 GLY A O 1
ATOM 871 N N . ILE A 1 116 ? 6.641 10.658 -3.312 1.00 90.88 116 ILE A N 1
ATOM 872 C CA . ILE A 1 116 ? 6.754 11.910 -4.074 1.00 90.88 116 ILE A CA 1
ATOM 873 C C . ILE A 1 116 ? 8.044 11.928 -4.906 1.00 90.88 116 ILE A C 1
ATOM 875 O O . ILE A 1 116 ? 7.980 12.188 -6.108 1.00 90.88 116 ILE A O 1
ATOM 879 N N . LEU A 1 117 ? 9.196 11.592 -4.309 1.00 90.81 117 LEU A N 1
ATOM 880 C CA . LEU A 1 117 ? 10.480 11.531 -5.025 1.00 90.81 117 LEU A CA 1
ATOM 881 C C . LEU A 1 117 ? 10.444 10.557 -6.215 1.00 90.81 117 LEU A C 1
ATOM 883 O O . LEU A 1 117 ? 11.040 10.835 -7.252 1.00 90.81 117 LEU A O 1
ATOM 887 N N . LYS A 1 118 ? 9.707 9.445 -6.103 1.00 88.88 118 LYS A N 1
ATOM 888 C CA . LYS A 1 118 ? 9.570 8.434 -7.165 1.00 88.88 118 LYS A CA 1
ATOM 889 C C . LYS A 1 118 ? 8.797 8.913 -8.400 1.00 88.88 118 LYS A C 1
ATOM 891 O O . LYS A 1 118 ? 8.934 8.292 -9.455 1.00 88.88 118 LYS A O 1
ATOM 896 N N . VAL A 1 119 ? 7.999 9.980 -8.292 1.00 90.31 119 VAL A N 1
ATOM 897 C CA . VAL A 1 119 ? 7.172 10.511 -9.399 1.00 90.31 119 VAL A CA 1
ATOM 898 C C . VAL A 1 119 ? 7.666 11.868 -9.918 1.00 90.31 119 VAL A C 1
ATOM 900 O O . VAL A 1 119 ? 7.063 12.439 -10.826 1.00 90.31 119 VAL A O 1
ATOM 903 N N . MET A 1 120 ? 8.763 12.405 -9.374 1.00 91.31 120 MET A N 1
ATOM 904 C CA . MET A 1 120 ? 9.289 13.706 -9.800 1.00 91.31 120 MET A CA 1
ATOM 905 C C . MET A 1 120 ? 9.881 13.667 -11.220 1.00 91.31 120 MET A C 1
ATOM 907 O O . MET A 1 120 ? 10.490 12.669 -11.606 1.00 91.31 120 MET A O 1
ATOM 911 N N . PRO A 1 121 ? 9.767 14.749 -12.007 1.00 89.56 121 PRO A N 1
ATOM 912 C CA . PRO A 1 121 ? 10.424 14.839 -13.309 1.00 89.56 121 PRO A CA 1
ATOM 913 C C . PRO A 1 121 ? 11.957 14.898 -13.182 1.00 89.56 121 PRO A C 1
ATOM 915 O O . PRO A 1 121 ? 12.496 15.167 -12.107 1.00 89.56 121 PRO A O 1
ATOM 918 N N . LYS A 1 122 ? 12.659 14.671 -14.301 1.00 89.25 122 LYS A N 1
ATOM 919 C CA . LYS A 1 122 ? 14.123 14.777 -14.396 1.00 89.25 122 LYS A CA 1
ATOM 920 C C . LYS A 1 122 ? 14.600 16.156 -13.927 1.00 89.25 122 LYS A C 1
ATOM 922 O O . LYS A 1 122 ? 14.072 17.179 -14.358 1.00 89.25 122 LYS A O 1
ATOM 927 N N . SER A 1 123 ? 15.616 16.165 -13.068 1.00 89.25 123 SER A N 1
ATOM 928 C CA . SER A 1 123 ? 16.239 17.365 -12.490 1.00 89.25 123 SER A CA 1
ATOM 929 C C . SER A 1 123 ? 17.771 17.298 -12.608 1.00 89.25 123 SER A C 1
ATOM 931 O O . SER A 1 123 ? 18.311 16.343 -13.163 1.00 89.25 123 SER A O 1
ATOM 933 N N . ASN A 1 124 ? 18.491 18.293 -12.083 1.00 85.75 124 ASN A N 1
ATOM 934 C CA . ASN A 1 124 ? 19.961 18.292 -12.025 1.00 85.75 124 ASN A CA 1
ATOM 935 C C . ASN A 1 124 ? 20.532 17.328 -10.968 1.00 85.75 124 ASN A C 1
ATOM 937 O O . ASN A 1 124 ? 21.730 17.052 -10.970 1.00 85.75 124 ASN A O 1
ATOM 941 N N . ASP A 1 125 ? 19.693 16.802 -10.075 1.00 88.69 125 ASP A N 1
ATOM 942 C CA . ASP A 1 125 ? 20.106 15.821 -9.076 1.00 88.69 125 ASP A CA 1
ATOM 943 C C . ASP A 1 125 ? 20.158 14.406 -9.678 1.00 88.69 125 ASP A C 1
ATOM 945 O O . ASP A 1 125 ? 19.146 13.822 -10.081 1.00 88.69 125 ASP A O 1
ATOM 949 N N . SER A 1 126 ? 21.363 13.839 -9.717 1.00 85.88 126 SER A N 1
ATOM 950 C CA . SER A 1 126 ? 21.605 12.489 -10.230 1.00 85.88 126 SER A CA 1
ATOM 951 C C . SER A 1 126 ? 20.958 11.404 -9.365 1.00 85.88 126 SER A C 1
ATOM 953 O O . SER A 1 126 ? 20.541 10.373 -9.893 1.00 85.88 126 SER A O 1
ATOM 955 N N . VAL A 1 127 ? 20.833 11.624 -8.052 1.00 87.06 127 VAL A N 1
ATOM 956 C CA . VAL A 1 127 ? 20.215 10.655 -7.137 1.00 87.06 127 VAL A CA 1
ATOM 957 C C . VAL A 1 127 ? 18.711 10.596 -7.383 1.00 87.06 127 VAL A C 1
ATOM 959 O O . VAL A 1 127 ? 18.163 9.507 -7.562 1.00 87.06 127 VAL A O 1
ATOM 962 N N . LEU A 1 128 ? 18.056 11.756 -7.487 1.00 87.44 128 LEU A N 1
ATOM 963 C CA . LEU A 1 128 ? 16.632 11.841 -7.816 1.00 87.44 128 LEU A CA 1
ATOM 964 C C . LEU A 1 128 ? 16.321 11.162 -9.152 1.00 87.44 128 LEU A C 1
ATOM 966 O O . LEU A 1 128 ? 15.384 10.370 -9.242 1.00 87.44 128 LEU A O 1
ATOM 970 N N . ASN A 1 129 ? 17.135 11.422 -10.176 1.00 86.81 129 ASN A N 1
ATOM 971 C CA . ASN A 1 129 ? 16.937 10.843 -11.502 1.00 86.81 129 ASN A CA 1
ATOM 972 C C . ASN A 1 129 ? 17.044 9.312 -11.503 1.00 86.81 129 ASN A C 1
ATOM 974 O O . ASN A 1 129 ? 16.363 8.657 -12.288 1.00 86.81 129 ASN A O 1
ATOM 978 N N . ASN A 1 130 ? 17.869 8.734 -10.626 1.00 84.81 130 ASN A N 1
ATOM 979 C CA . ASN A 1 130 ? 18.018 7.283 -10.494 1.00 84.81 130 ASN A CA 1
ATOM 980 C C . ASN A 1 130 ? 16.854 6.624 -9.744 1.00 84.81 130 ASN A C 1
ATOM 982 O O . ASN A 1 130 ? 16.542 5.464 -10.002 1.00 84.81 130 ASN A O 1
ATOM 986 N N . VAL A 1 131 ? 16.212 7.349 -8.826 1.00 84.31 131 VAL A N 1
ATOM 987 C CA . VAL A 1 131 ? 15.118 6.823 -7.992 1.00 84.31 131 VAL A CA 1
ATOM 988 C C . VAL A 1 131 ? 13.741 7.084 -8.610 1.00 84.31 131 VAL A C 1
ATOM 990 O O . VAL A 1 131 ? 12.818 6.294 -8.406 1.00 84.31 131 VAL A O 1
ATOM 993 N N . SER A 1 132 ? 13.589 8.170 -9.369 1.00 89.38 132 SER A N 1
ATOM 994 C CA . SER A 1 132 ? 12.321 8.541 -9.991 1.00 89.38 132 SER A CA 1
ATOM 995 C C . SER A 1 132 ? 12.014 7.709 -11.232 1.00 89.38 132 SER A C 1
ATOM 997 O O . SER A 1 132 ? 12.744 7.731 -12.224 1.00 89.38 132 SER A O 1
ATOM 999 N N . HIS A 1 133 ? 10.858 7.049 -11.218 1.00 87.31 133 HIS A N 1
ATOM 1000 C CA . HIS A 1 133 ? 10.338 6.322 -12.369 1.00 87.31 133 HIS A CA 1
ATOM 1001 C C . HIS A 1 133 ? 10.010 7.273 -13.528 1.00 87.31 133 HIS A C 1
ATOM 1003 O O . HIS A 1 133 ? 10.281 6.951 -14.683 1.00 87.31 133 HIS A O 1
ATOM 1009 N N . VAL A 1 134 ? 9.515 8.481 -13.236 1.00 89.12 134 VAL A N 1
ATOM 1010 C CA . VAL A 1 134 ? 9.201 9.485 -14.265 1.00 89.12 134 VAL A CA 1
ATOM 1011 C C . VAL A 1 134 ? 10.471 10.041 -14.910 1.00 89.12 134 VAL A C 1
ATOM 1013 O O . VAL A 1 134 ? 10.524 10.182 -16.134 1.00 89.12 134 VAL A O 1
ATOM 1016 N N . ALA A 1 135 ? 11.519 10.294 -14.122 1.00 90.12 135 ALA A N 1
ATOM 1017 C CA . ALA A 1 135 ? 12.809 10.722 -14.659 1.00 90.12 135 ALA A CA 1
ATOM 1018 C C . ALA A 1 135 ? 13.454 9.620 -15.519 1.00 90.12 135 ALA A C 1
ATOM 1020 O O . ALA A 1 135 ? 13.922 9.895 -16.625 1.00 90.12 135 ALA A O 1
ATOM 1021 N N . GLN A 1 136 ? 13.408 8.360 -15.067 1.00 88.06 136 GLN A N 1
ATOM 1022 C CA . GLN A 1 136 ? 13.892 7.214 -15.845 1.00 88.06 136 GLN A CA 1
ATOM 1023 C C . GLN A 1 136 ? 13.146 7.065 -17.172 1.00 88.06 136 GLN A C 1
ATOM 1025 O O . GLN A 1 136 ? 13.780 6.860 -18.204 1.00 88.06 136 GLN A O 1
ATOM 1030 N N . MET A 1 137 ? 11.822 7.245 -17.196 1.00 90.06 137 MET A N 1
ATOM 1031 C CA . MET A 1 137 ? 11.059 7.240 -18.450 1.00 90.06 137 MET A CA 1
ATOM 1032 C C . MET A 1 137 ? 11.531 8.322 -19.428 1.00 90.06 137 MET A C 1
ATOM 1034 O O . MET A 1 137 ? 11.645 8.050 -20.623 1.00 90.06 137 MET A O 1
ATOM 1038 N N . GLN A 1 138 ? 11.822 9.536 -18.948 1.00 90.19 138 GLN A N 1
ATOM 1039 C CA . GLN A 1 138 ? 12.330 10.625 -19.791 1.00 90.19 138 GLN A CA 1
ATOM 1040 C C . GLN A 1 138 ? 13.715 10.289 -20.363 1.00 90.19 138 GLN A C 1
ATOM 1042 O O . GLN A 1 138 ? 13.935 10.433 -21.564 1.00 90.19 138 GLN A O 1
ATOM 1047 N N . ILE A 1 139 ? 14.613 9.750 -19.536 1.00 88.88 139 ILE A N 1
ATOM 1048 C CA . ILE A 1 139 ? 15.956 9.317 -19.955 1.00 88.88 139 ILE A CA 1
ATOM 1049 C C . ILE A 1 139 ? 15.875 8.157 -20.959 1.00 88.88 139 ILE A C 1
ATOM 1051 O O . ILE A 1 139 ? 16.592 8.141 -21.958 1.00 88.88 139 ILE A O 1
ATOM 1055 N N . ILE A 1 140 ? 14.998 7.178 -20.726 1.00 88.25 140 ILE A N 1
ATOM 1056 C CA . ILE A 1 140 ? 14.804 6.045 -21.639 1.00 88.25 140 ILE A CA 1
ATOM 1057 C C . ILE A 1 140 ? 14.214 6.528 -22.964 1.00 88.25 140 ILE A C 1
ATOM 1059 O O . ILE A 1 140 ? 14.644 6.063 -24.014 1.00 88.25 140 ILE A O 1
ATOM 1063 N N . LYS A 1 141 ? 13.296 7.502 -22.945 1.00 90.31 141 LYS A N 1
ATOM 1064 C CA . LYS A 1 141 ? 12.758 8.124 -24.162 1.00 90.31 141 LYS A CA 1
ATOM 1065 C C . LYS A 1 141 ? 13.857 8.778 -25.006 1.00 90.31 141 LYS A C 1
ATOM 1067 O O . LYS A 1 141 ? 13.891 8.560 -26.214 1.00 90.31 141 LYS A O 1
ATOM 1072 N N . GLU A 1 142 ? 14.779 9.510 -24.380 1.00 89.75 142 GLU A N 1
ATOM 1073 C CA . GLU A 1 142 ? 15.954 10.092 -25.052 1.00 89.75 142 GLU A CA 1
ATOM 1074 C C . GLU A 1 142 ? 16.879 9.001 -25.636 1.00 89.75 142 GLU A C 1
ATOM 1076 O O . GLU A 1 142 ? 17.320 9.095 -26.784 1.00 89.75 142 GLU A O 1
ATOM 1081 N N . LYS A 1 143 ? 17.129 7.917 -24.887 1.00 87.69 143 LYS A N 1
ATOM 1082 C CA . LYS A 1 143 ? 17.952 6.781 -25.347 1.00 87.69 143 LYS A CA 1
ATOM 1083 C C . LYS A 1 143 ? 17.304 5.996 -26.488 1.00 87.69 143 LYS A C 1
ATOM 1085 O O . LYS A 1 143 ? 18.001 5.553 -27.396 1.00 87.69 143 LYS A O 1
ATOM 1090 N N . MET A 1 144 ? 15.982 5.841 -26.483 1.00 85.75 144 MET A N 1
ATOM 1091 C CA . MET A 1 144 ? 15.253 5.178 -27.569 1.00 85.75 144 MET A CA 1
ATOM 1092 C C . MET A 1 144 ? 15.342 5.960 -28.884 1.00 85.75 144 MET A C 1
ATOM 1094 O O . MET A 1 144 ? 15.391 5.343 -29.939 1.00 85.75 144 MET A O 1
ATOM 1098 N N . ALA A 1 145 ? 15.413 7.295 -28.836 1.00 85.38 145 ALA A N 1
ATOM 1099 C CA . ALA A 1 145 ? 15.542 8.126 -30.036 1.00 85.38 145 ALA A CA 1
ATOM 1100 C C . ALA A 1 145 ? 16.921 8.021 -30.715 1.00 85.38 145 ALA A C 1
ATOM 1102 O O . ALA A 1 145 ? 17.050 8.325 -31.896 1.00 85.38 145 ALA A O 1
ATOM 1103 N N . THR A 1 146 ? 17.950 7.602 -29.974 1.00 84.50 146 THR A N 1
ATOM 1104 C CA . THR A 1 146 ? 19.347 7.541 -30.441 1.00 84.50 146 THR A CA 1
ATOM 1105 C C . THR A 1 146 ? 19.850 6.116 -30.686 1.00 84.50 146 THR A C 1
ATOM 1107 O O . THR A 1 146 ? 20.928 5.934 -31.246 1.00 84.50 146 THR A O 1
ATOM 1110 N N . THR A 1 147 ? 19.081 5.094 -30.300 1.00 82.69 147 THR A N 1
ATOM 1111 C CA . THR A 1 147 ? 19.481 3.685 -30.418 1.00 82.69 147 THR A CA 1
ATOM 1112 C C . THR A 1 147 ? 19.016 3.086 -31.745 1.00 82.69 147 THR A C 1
ATOM 1114 O O . THR A 1 147 ? 17.824 3.065 -32.029 1.00 82.69 147 THR A O 1
ATOM 1117 N N . THR A 1 148 ? 19.947 2.544 -32.534 1.00 79.69 148 THR A N 1
ATOM 1118 C CA . THR A 1 148 ? 19.662 1.918 -33.844 1.00 79.69 148 THR A CA 1
ATOM 1119 C C . THR A 1 148 ? 19.510 0.389 -33.771 1.00 79.69 148 THR A C 1
ATOM 1121 O O . THR A 1 148 ? 18.943 -0.213 -34.676 1.00 79.69 148 THR A O 1
ATOM 1124 N N . ASP A 1 149 ? 19.996 -0.256 -32.702 1.00 86.00 149 ASP A N 1
ATOM 1125 C CA . ASP A 1 149 ? 19.904 -1.714 -32.520 1.00 86.00 149 ASP A CA 1
ATOM 1126 C C . ASP A 1 149 ? 18.496 -2.156 -32.075 1.00 86.00 149 ASP A C 1
ATOM 1128 O O . ASP A 1 149 ? 17.983 -1.736 -31.034 1.00 86.00 149 ASP A O 1
ATOM 1132 N N . GLU A 1 150 ? 17.884 -3.064 -32.840 1.00 82.31 150 GLU A N 1
ATOM 1133 C CA . GLU A 1 150 ? 16.526 -3.569 -32.618 1.00 82.31 150 GLU A CA 1
ATOM 1134 C C . GLU A 1 150 ? 16.384 -4.333 -31.287 1.00 82.31 150 GLU A C 1
ATOM 1136 O O . GLU A 1 150 ? 15.353 -4.237 -30.610 1.00 82.31 150 GLU A O 1
ATOM 1141 N N . LYS A 1 151 ? 17.419 -5.075 -30.862 1.00 82.62 151 LYS A N 1
ATOM 1142 C CA . LYS A 1 151 ? 17.386 -5.811 -29.582 1.00 82.62 151 LYS A CA 1
ATOM 1143 C C . LYS A 1 151 ? 17.452 -4.857 -28.389 1.00 82.62 151 LYS A C 1
ATOM 1145 O O . LYS A 1 151 ? 16.716 -5.033 -27.408 1.00 82.62 151 LYS A O 1
ATOM 1150 N N . ALA A 1 152 ? 18.293 -3.830 -28.481 1.00 81.69 152 ALA A N 1
ATOM 1151 C CA . ALA A 1 152 ? 18.381 -2.776 -27.480 1.00 81.69 152 ALA A CA 1
ATOM 1152 C C . ALA A 1 152 ? 17.074 -1.968 -27.393 1.00 81.69 152 ALA A C 1
ATOM 1154 O O . ALA A 1 152 ? 16.579 -1.735 -26.289 1.00 81.69 152 ALA A O 1
ATOM 1155 N N . LEU A 1 153 ? 16.451 -1.638 -28.530 1.00 84.44 153 LEU A N 1
ATOM 1156 C CA . LEU A 1 153 ? 15.160 -0.944 -28.573 1.00 84.44 153 LEU A CA 1
ATOM 1157 C C . LEU A 1 153 ? 14.044 -1.729 -27.875 1.00 84.44 153 LEU A C 1
ATOM 1159 O O . LEU A 1 153 ? 13.349 -1.166 -27.028 1.00 84.44 153 LEU A O 1
ATOM 1163 N N . LYS A 1 154 ? 13.905 -3.035 -28.146 1.00 83.75 154 LYS A N 1
ATOM 1164 C CA . LYS A 1 154 ? 12.902 -3.883 -27.467 1.00 83.75 154 LYS A CA 1
ATOM 1165 C C . LYS A 1 154 ? 13.110 -3.923 -25.950 1.00 83.75 154 LYS A C 1
ATOM 1167 O O . LYS A 1 154 ? 12.144 -3.922 -25.189 1.00 83.75 154 LYS A O 1
ATOM 1172 N N . THR A 1 155 ? 14.363 -3.920 -25.496 1.00 81.94 155 THR A N 1
ATOM 1173 C CA . THR A 1 155 ? 14.696 -3.893 -24.062 1.00 81.94 155 THR A CA 1
ATOM 1174 C C . THR A 1 155 ? 14.334 -2.548 -23.424 1.00 81.94 155 THR A C 1
ATOM 1176 O O . THR A 1 155 ? 13.734 -2.515 -22.349 1.00 81.94 155 THR A O 1
ATOM 1179 N N . LEU A 1 156 ? 14.646 -1.436 -24.097 1.00 84.75 156 LEU A N 1
ATOM 1180 C CA . LEU A 1 156 ? 14.308 -0.091 -23.628 1.00 84.75 156 LEU A CA 1
ATOM 1181 C C . LEU A 1 156 ? 12.792 0.143 -23.594 1.00 84.75 156 LEU A C 1
ATOM 1183 O O . LEU A 1 156 ? 12.297 0.696 -22.616 1.00 84.75 156 LEU A O 1
ATOM 1187 N N . GLN A 1 157 ? 12.045 -0.337 -24.592 1.00 84.81 157 GLN A N 1
ATOM 1188 C CA . GLN A 1 157 ? 10.579 -0.268 -24.610 1.00 84.81 157 GLN A CA 1
ATOM 1189 C C . GLN A 1 157 ? 9.951 -1.021 -23.433 1.00 84.81 157 GLN A C 1
ATOM 1191 O O . GLN A 1 157 ? 9.074 -0.482 -22.757 1.00 84.81 157 GLN A O 1
ATOM 1196 N N . LYS A 1 158 ? 10.430 -2.238 -23.139 1.00 81.62 158 LYS A N 1
ATOM 1197 C CA . LYS A 1 158 ? 10.000 -2.987 -21.949 1.00 81.62 158 LYS A CA 1
ATOM 1198 C C . LYS A 1 158 ? 10.304 -2.223 -20.660 1.00 81.62 158 LYS A C 1
ATOM 1200 O O . LYS A 1 158 ? 9.432 -2.085 -19.810 1.00 81.62 158 LYS A O 1
ATOM 1205 N N . SER A 1 159 ? 11.515 -1.678 -20.530 1.00 82.50 159 SER A N 1
ATOM 1206 C CA . SER A 1 159 ? 11.908 -0.891 -19.354 1.00 82.50 159 SER A CA 1
ATOM 1207 C C . SER A 1 159 ? 11.071 0.381 -19.193 1.00 82.50 159 SER A C 1
ATOM 1209 O O . SER A 1 159 ? 10.714 0.740 -18.073 1.00 82.50 159 SER A O 1
ATOM 1211 N N . PHE A 1 160 ? 10.733 1.050 -20.298 1.00 87.00 160 PHE A N 1
ATOM 1212 C CA . PHE A 1 160 ? 9.850 2.214 -20.307 1.00 87.00 160 PHE A CA 1
ATOM 1213 C C . PHE A 1 160 ? 8.454 1.847 -19.795 1.00 87.00 160 PHE A C 1
ATOM 1215 O O . PHE A 1 160 ? 7.924 2.523 -18.917 1.00 87.00 160 PHE A O 1
ATOM 1222 N N . PHE A 1 161 ? 7.882 0.755 -20.308 1.00 83.75 161 PHE A N 1
ATOM 1223 C CA . PHE A 1 161 ? 6.563 0.281 -19.894 1.00 83.75 161 PHE A CA 1
ATOM 1224 C C . PHE A 1 161 ? 6.528 -0.117 -18.413 1.00 83.75 161 PHE A C 1
ATOM 1226 O O . PHE A 1 161 ? 5.596 0.252 -17.703 1.00 83.75 161 PHE A O 1
ATOM 1233 N N . ASN A 1 162 ? 7.574 -0.786 -17.923 1.00 83.50 162 ASN A N 1
ATOM 1234 C CA . ASN A 1 162 ? 7.687 -1.148 -16.511 1.00 83.50 162 ASN A CA 1
ATOM 1235 C C . ASN A 1 162 ? 7.713 0.095 -15.611 1.00 83.50 162 ASN A C 1
ATOM 1237 O O . ASN A 1 162 ? 6.933 0.181 -14.670 1.00 83.50 162 ASN A O 1
ATOM 1241 N N . HIS A 1 163 ? 8.527 1.105 -15.939 1.00 86.12 163 HIS A N 1
ATOM 1242 C CA . HIS A 1 163 ? 8.547 2.350 -15.165 1.00 86.12 163 HIS A CA 1
ATOM 1243 C C . HIS A 1 163 ? 7.245 3.150 -15.259 1.00 86.12 163 HIS A C 1
ATOM 1245 O O . HIS A 1 163 ? 6.871 3.803 -14.285 1.00 86.12 163 HIS A O 1
ATOM 1251 N N . ALA A 1 164 ? 6.528 3.079 -16.383 1.00 87.38 164 ALA A N 1
ATOM 1252 C CA . ALA A 1 164 ? 5.201 3.674 -16.499 1.00 87.38 164 ALA A CA 1
ATOM 1253 C C . ALA A 1 164 ? 4.199 2.998 -15.554 1.00 87.38 164 ALA A C 1
ATOM 1255 O O . ALA A 1 164 ? 3.483 3.688 -14.827 1.00 87.38 164 ALA A O 1
ATOM 1256 N N . ILE A 1 165 ? 4.188 1.661 -15.515 1.00 84.62 165 ILE A N 1
ATOM 1257 C CA . ILE A 1 165 ? 3.369 0.893 -14.571 1.00 84.62 165 ILE A CA 1
ATOM 1258 C C . ILE A 1 165 ? 3.736 1.247 -13.128 1.00 84.62 165 ILE A C 1
ATOM 1260 O O . ILE A 1 165 ? 2.842 1.558 -12.343 1.00 84.62 165 ILE A O 1
ATOM 1264 N N . ASP A 1 166 ? 5.025 1.260 -12.786 1.00 84.12 166 ASP A N 1
ATOM 1265 C CA . ASP A 1 166 ? 5.489 1.558 -11.428 1.00 84.12 166 ASP A CA 1
ATOM 1266 C C . ASP A 1 166 ? 5.096 2.971 -10.983 1.00 84.12 166 ASP A C 1
ATOM 1268 O O . ASP A 1 166 ? 4.652 3.162 -9.850 1.00 84.12 166 ASP A O 1
ATOM 1272 N N . ALA A 1 167 ? 5.214 3.966 -11.868 1.00 87.75 167 ALA A N 1
ATOM 1273 C CA . ALA A 1 167 ? 4.807 5.339 -11.581 1.00 87.75 167 ALA A CA 1
ATOM 1274 C C . ALA A 1 167 ? 3.294 5.438 -11.328 1.00 87.75 167 ALA A C 1
ATOM 1276 O O . ALA A 1 167 ? 2.872 6.047 -10.343 1.00 87.75 167 ALA A O 1
ATOM 1277 N N . ILE A 1 168 ? 2.479 4.801 -12.177 1.00 89.56 168 ILE A N 1
ATOM 1278 C CA . ILE A 1 168 ? 1.016 4.775 -12.029 1.00 89.56 168 ILE A CA 1
ATOM 1279 C C . ILE A 1 168 ? 0.622 4.073 -10.726 1.00 89.56 168 ILE A C 1
ATOM 1281 O O . ILE A 1 168 ? -0.170 4.614 -9.953 1.00 89.56 168 ILE A O 1
ATOM 1285 N N . LEU A 1 169 ? 1.194 2.898 -10.454 1.00 85.94 169 LEU A N 1
ATOM 1286 C CA . LEU A 1 169 ? 0.943 2.139 -9.228 1.00 85.94 169 LEU A CA 1
ATOM 1287 C C . LEU A 1 169 ? 1.374 2.917 -7.984 1.00 85.94 169 LEU A C 1
ATOM 1289 O O . LEU A 1 169 ? 0.648 2.928 -6.993 1.00 85.94 169 LEU A O 1
ATOM 1293 N N . CYS A 1 170 ? 2.516 3.607 -8.034 1.00 87.38 170 CYS A N 1
ATOM 1294 C CA . CYS A 1 170 ? 2.992 4.438 -6.934 1.00 87.38 170 CYS A CA 1
ATOM 1295 C C . CYS A 1 170 ? 1.998 5.561 -6.610 1.00 87.38 170 CYS A C 1
ATOM 1297 O O . CYS A 1 170 ? 1.608 5.711 -5.452 1.00 87.38 170 CYS A O 1
ATOM 1299 N N . VAL A 1 171 ? 1.523 6.299 -7.621 1.00 90.12 171 VAL A N 1
ATOM 1300 C CA . VAL A 1 171 ? 0.505 7.349 -7.435 1.00 90.12 171 VAL A CA 1
ATOM 1301 C C . VAL A 1 171 ? -0.798 6.763 -6.901 1.00 90.12 171 VAL A C 1
ATOM 1303 O O . VAL A 1 171 ? -1.353 7.285 -5.934 1.00 90.12 171 VAL A O 1
ATOM 1306 N N . PHE A 1 172 ? -1.270 5.662 -7.487 1.00 90.00 172 PHE A N 1
ATOM 1307 C CA . PHE A 1 172 ? -2.482 4.981 -7.044 1.00 90.00 172 PHE A CA 1
ATOM 1308 C C . PHE A 1 172 ? -2.404 4.595 -5.564 1.00 90.00 172 PHE A C 1
ATOM 1310 O O . PHE A 1 172 ? -3.290 4.943 -4.782 1.00 90.00 172 PHE A O 1
ATOM 1317 N N . PHE A 1 173 ? -1.323 3.933 -5.152 1.00 86.00 173 PHE A N 1
ATOM 1318 C CA . PHE A 1 173 ? -1.163 3.538 -3.763 1.00 86.00 173 PHE A CA 1
ATOM 1319 C C . PHE A 1 173 ? -1.054 4.748 -2.835 1.00 86.00 173 PHE A C 1
ATOM 1321 O O . PHE A 1 173 ? -1.676 4.737 -1.771 1.00 86.00 173 PHE A O 1
ATOM 1328 N N . MET A 1 174 ? -0.325 5.805 -3.216 1.00 89.50 174 MET A N 1
ATOM 1329 C CA . MET A 1 174 ? -0.255 7.034 -2.415 1.00 89.50 174 MET A CA 1
ATOM 1330 C C . MET A 1 174 ? -1.643 7.641 -2.185 1.00 89.50 174 MET A C 1
ATOM 1332 O O . MET A 1 174 ? -1.953 8.032 -1.062 1.00 89.50 174 MET A O 1
ATOM 1336 N N . LEU A 1 175 ? -2.500 7.674 -3.210 1.00 92.12 175 LEU A N 1
ATOM 1337 C CA . LEU A 1 175 ? -3.876 8.161 -3.081 1.00 92.12 175 LEU A CA 1
ATOM 1338 C C . LEU A 1 175 ? -4.706 7.292 -2.130 1.00 92.12 175 LEU A C 1
ATOM 1340 O O . LEU A 1 175 ? -5.418 7.825 -1.279 1.00 92.12 175 LEU A O 1
ATOM 1344 N N . VAL A 1 176 ? -4.588 5.965 -2.230 1.00 90.44 176 VAL A N 1
ATOM 1345 C CA . VAL A 1 176 ? -5.278 5.031 -1.326 1.00 90.44 176 VAL A CA 1
ATOM 1346 C C . VAL A 1 176 ? -4.812 5.223 0.118 1.00 90.44 176 VAL A C 1
ATOM 1348 O O . VAL A 1 176 ? -5.643 5.363 1.014 1.00 90.44 176 VAL A O 1
ATOM 1351 N N . ALA A 1 177 ? -3.502 5.292 0.360 1.00 89.88 177 ALA A N 1
ATOM 1352 C CA . ALA A 1 177 ? -2.962 5.511 1.700 1.00 89.88 177 ALA A CA 1
ATOM 1353 C C . ALA A 1 177 ? -3.376 6.872 2.274 1.00 89.88 177 ALA A C 1
ATOM 1355 O O . ALA A 1 177 ? -3.700 6.965 3.458 1.00 89.88 177 ALA A O 1
ATOM 1356 N N . LEU A 1 178 ? -3.425 7.916 1.440 1.00 93.38 178 LEU A N 1
ATOM 1357 C CA . LEU A 1 178 ? -3.906 9.235 1.843 1.00 93.38 178 LEU A CA 1
ATOM 1358 C C . LEU A 1 178 ? -5.388 9.191 2.232 1.00 93.38 178 LEU A C 1
ATOM 1360 O O . LEU A 1 178 ? -5.767 9.732 3.268 1.00 93.38 178 LEU A O 1
ATOM 1364 N N . LEU A 1 179 ? -6.221 8.502 1.449 1.00 94.25 179 LEU A N 1
ATOM 1365 C CA . LEU A 1 179 ? -7.635 8.307 1.765 1.00 94.25 179 LEU A CA 1
ATOM 1366 C C . LEU A 1 179 ? -7.808 7.564 3.096 1.00 94.25 179 LEU A C 1
ATOM 1368 O O . LEU A 1 179 ? -8.579 8.010 3.947 1.00 94.25 179 LEU A O 1
ATOM 1372 N N . VAL A 1 180 ? -7.068 6.472 3.309 1.00 92.50 180 VAL A N 1
ATOM 1373 C CA . VAL A 1 180 ? -7.103 5.706 4.566 1.00 92.50 180 VAL A CA 1
ATOM 1374 C C . VAL A 1 180 ? -6.665 6.568 5.748 1.00 92.50 180 VAL A C 1
ATOM 1376 O O . VAL A 1 180 ? -7.306 6.522 6.799 1.00 92.50 180 VAL A O 1
ATOM 1379 N N . LEU A 1 181 ? -5.628 7.393 5.585 1.00 94.56 181 LEU A N 1
ATOM 1380 C CA . LEU A 1 181 ? -5.189 8.342 6.605 1.00 94.56 181 LEU A CA 1
ATOM 1381 C C . LEU A 1 181 ? -6.293 9.354 6.943 1.00 94.56 181 LEU A C 1
ATOM 1383 O O . LEU A 1 181 ? -6.616 9.524 8.117 1.00 94.56 181 LEU A O 1
ATOM 1387 N N . ILE A 1 182 ? -6.920 9.973 5.938 1.00 94.94 182 ILE A N 1
ATOM 1388 C CA . ILE A 1 182 ? -8.010 10.946 6.131 1.00 94.94 182 ILE A CA 1
ATOM 1389 C C . ILE A 1 182 ? -9.190 10.306 6.871 1.00 94.94 182 ILE A C 1
ATOM 1391 O O . ILE A 1 182 ? -9.711 10.880 7.829 1.00 94.94 182 ILE A O 1
ATOM 1395 N N . VAL A 1 183 ? -9.605 9.105 6.459 1.00 93.25 183 VAL A N 1
ATOM 1396 C CA . VAL A 1 183 ? -10.694 8.365 7.113 1.00 93.25 183 VAL A CA 1
ATOM 1397 C C . VAL A 1 183 ? -10.322 8.008 8.551 1.00 93.25 183 VAL A C 1
ATOM 1399 O O . VAL A 1 183 ? -11.133 8.209 9.455 1.00 93.25 183 VAL A O 1
ATOM 1402 N N . SER A 1 184 ? -9.093 7.546 8.784 1.00 92.50 184 SER A N 1
ATOM 1403 C CA . SER A 1 184 ? -8.602 7.192 10.120 1.00 92.50 184 SER A CA 1
ATOM 1404 C C . SER A 1 184 ? -8.611 8.399 11.054 1.00 92.50 184 SER A C 1
ATOM 1406 O O . SER A 1 184 ? -9.177 8.331 12.143 1.00 92.50 184 SER A O 1
ATOM 1408 N N . VAL A 1 185 ? -8.075 9.537 10.599 1.00 93.06 185 VAL A N 1
ATOM 1409 C CA . VAL A 1 185 ? -8.087 10.796 11.355 1.00 93.06 185 VAL A CA 1
ATOM 1410 C C . VAL A 1 185 ? -9.518 11.236 11.646 1.00 93.06 185 VAL A C 1
ATOM 1412 O O . VAL A 1 185 ? -9.833 11.537 12.794 1.00 93.06 185 VAL A O 1
ATOM 1415 N N . ARG A 1 186 ? -10.420 11.197 10.656 1.00 92.88 186 ARG A N 1
ATOM 1416 C CA . ARG A 1 186 ? -11.837 11.545 10.848 1.00 92.88 186 ARG A CA 1
ATOM 1417 C C . ARG A 1 186 ? -12.503 10.681 11.922 1.00 92.88 186 ARG A C 1
ATOM 1419 O O . ARG A 1 186 ? -13.240 11.215 12.751 1.00 92.88 186 ARG A O 1
ATOM 1426 N N . ILE A 1 187 ? -12.260 9.370 11.918 1.00 90.56 187 ILE A N 1
ATOM 1427 C CA . ILE A 1 187 ? -12.815 8.453 12.925 1.00 90.56 187 ILE A CA 1
ATOM 1428 C C . ILE A 1 187 ? -12.225 8.762 14.305 1.00 90.56 187 ILE A C 1
ATOM 1430 O O . ILE A 1 187 ? -12.986 8.905 15.260 1.00 90.56 187 ILE A O 1
ATOM 1434 N N . CYS A 1 188 ? -10.905 8.937 14.416 1.00 90.19 188 CYS A N 1
ATOM 1435 C CA . CYS A 1 188 ? -10.246 9.302 15.672 1.00 90.19 188 CYS A CA 1
ATOM 1436 C C . CYS A 1 188 ? -10.770 10.633 16.235 1.00 90.19 188 CYS A C 1
ATOM 1438 O O . CYS A 1 188 ? -11.082 10.713 17.422 1.00 90.19 188 CYS A O 1
ATOM 1440 N N . SER A 1 189 ? -10.929 11.662 15.396 1.00 88.81 189 SER A N 1
ATOM 1441 C CA . SER A 1 189 ? -11.476 12.961 15.803 1.00 88.81 189 SER A CA 1
ATOM 1442 C C . SER A 1 189 ? -12.935 12.860 16.249 1.00 88.81 189 SER A C 1
ATOM 1444 O O . SER A 1 189 ? -13.303 13.455 17.259 1.00 88.81 189 SER A O 1
ATOM 1446 N N . ASN A 1 190 ? -13.772 12.092 15.547 1.00 88.38 190 ASN A N 1
ATOM 1447 C CA . ASN A 1 190 ? -15.163 11.873 15.955 1.00 88.38 190 ASN A CA 1
ATOM 1448 C C . ASN A 1 190 ? -15.261 11.100 17.279 1.00 88.38 190 ASN A C 1
ATOM 1450 O O . ASN A 1 190 ? -16.077 11.456 18.130 1.00 88.38 190 ASN A O 1
ATOM 1454 N N . ALA A 1 191 ? -14.416 10.086 17.471 1.00 87.25 191 ALA A N 1
ATOM 1455 C CA . ALA A 1 191 ? -14.364 9.322 18.711 1.00 87.25 191 ALA A CA 1
ATOM 1456 C C . ALA A 1 191 ? -13.910 10.193 19.895 1.00 87.25 191 ALA A C 1
ATOM 1458 O O . ALA A 1 191 ? -14.508 10.119 20.960 1.00 87.25 191 ALA A O 1
ATOM 1459 N N . TYR A 1 192 ? -12.899 11.048 19.700 1.00 86.62 192 TYR A N 1
ATOM 1460 C CA . TYR A 1 192 ? -12.338 11.878 20.770 1.00 86.62 192 TYR A CA 1
ATOM 1461 C C . TYR A 1 192 ? -13.194 13.107 21.110 1.00 86.62 192 TYR A C 1
ATOM 1463 O O . TYR A 1 192 ? -13.456 13.370 22.278 1.00 86.62 192 TYR A O 1
ATOM 1471 N N . PHE A 1 193 ? -13.640 13.871 20.106 1.00 87.25 193 PHE A N 1
ATOM 1472 C CA . PHE A 1 193 ? -14.326 15.150 20.340 1.00 87.25 193 PHE A CA 1
ATOM 1473 C C . PHE A 1 193 ? -15.849 15.031 20.424 1.00 87.25 193 PHE A C 1
ATOM 1475 O O . PHE A 1 193 ? -16.485 15.849 21.080 1.00 87.25 193 PHE A O 1
ATOM 1482 N N . LYS A 1 194 ? -16.452 14.052 19.737 1.00 84.12 194 LYS A N 1
ATOM 1483 C CA . LYS A 1 194 ? -17.917 13.922 19.635 1.00 84.12 194 LYS A CA 1
ATOM 1484 C C . LYS A 1 194 ? -18.474 12.710 20.379 1.00 84.12 194 LYS A C 1
ATOM 1486 O O . LYS A 1 194 ? -19.687 12.526 20.365 1.00 84.12 194 LYS A O 1
ATOM 1491 N N . ASN A 1 195 ? -17.620 11.867 20.973 1.00 79.94 195 ASN A N 1
ATOM 1492 C CA . ASN A 1 195 ? -17.993 10.559 21.532 1.00 79.94 195 ASN A CA 1
ATOM 1493 C C . ASN A 1 195 ? -18.836 9.701 20.562 1.00 79.94 195 ASN A C 1
ATOM 1495 O O . ASN A 1 195 ? -19.636 8.865 20.976 1.00 79.94 195 ASN A O 1
ATOM 1499 N N . GLN A 1 196 ? -18.666 9.906 19.251 1.00 81.00 196 GLN A N 1
ATOM 1500 C CA . GLN A 1 196 ? -19.393 9.169 18.221 1.00 81.00 196 GLN A CA 1
ATOM 1501 C C . GLN A 1 196 ? -18.542 8.001 17.729 1.00 81.00 196 GLN A C 1
ATOM 1503 O O . GLN A 1 196 ? -17.547 8.191 17.028 1.00 81.00 196 GLN A O 1
ATOM 1508 N N . ILE A 1 197 ? -18.963 6.782 18.067 1.00 78.44 197 ILE A N 1
ATOM 1509 C CA . ILE A 1 197 ? -18.293 5.545 17.657 1.00 78.44 197 ILE A CA 1
ATOM 1510 C C . ILE A 1 197 ? -18.969 5.022 16.387 1.00 78.44 197 ILE A C 1
ATOM 1512 O O . ILE A 1 197 ? -19.909 4.230 16.437 1.00 78.44 197 ILE A O 1
ATOM 1516 N N . TYR A 1 198 ? -18.493 5.487 15.232 1.00 69.69 198 TYR A N 1
ATOM 1517 C CA . TYR A 1 198 ? -18.957 5.020 13.927 1.00 69.69 198 TYR A CA 1
ATOM 1518 C C . TYR A 1 198 ? -17.774 4.805 12.969 1.00 69.69 198 TYR A C 1
ATOM 1520 O O . TYR A 1 198 ? -17.000 5.748 12.770 1.00 69.69 198 TYR A O 1
ATOM 1528 N N . PRO A 1 199 ? -17.614 3.613 12.354 1.00 77.12 199 PRO A N 1
ATOM 1529 C CA . PRO A 1 199 ? -18.441 2.397 12.487 1.00 77.12 199 PRO A CA 1
ATOM 1530 C C . PRO A 1 199 ? -18.428 1.806 13.913 1.00 77.12 199 PRO A C 1
ATOM 1532 O O . PRO A 1 199 ? -17.459 2.058 14.634 1.00 77.12 199 PRO A O 1
ATOM 1535 N N . PRO A 1 200 ? -19.445 1.027 14.340 1.00 77.44 200 PRO A N 1
ATOM 1536 C CA . PRO A 1 200 ? -19.490 0.439 15.683 1.00 77.44 200 PRO A CA 1
ATOM 1537 C C . PRO A 1 200 ? -18.322 -0.532 15.931 1.00 77.44 200 PRO A C 1
ATOM 1539 O O . PRO A 1 200 ? -17.614 -0.946 15.008 1.00 77.44 200 PRO A O 1
ATOM 1542 N N . LEU A 1 201 ? -18.044 -0.845 17.196 1.00 75.75 201 LEU A N 1
ATOM 1543 C CA . LEU A 1 201 ? -17.128 -1.933 17.554 1.00 75.75 201 LEU A CA 1
ATOM 1544 C C . LEU A 1 201 ? -17.863 -3.268 17.374 1.00 75.75 201 LEU A C 1
ATOM 1546 O O . LEU A 1 201 ? -19.029 -3.377 17.738 1.00 75.75 201 LEU A O 1
ATOM 1550 N N . ALA A 1 202 ? -17.183 -4.264 16.810 1.00 74.00 202 ALA A N 1
ATOM 1551 C CA . ALA A 1 202 ? -17.705 -5.620 16.618 1.00 74.00 202 ALA A CA 1
ATOM 1552 C C . ALA A 1 202 ? -16.978 -6.623 17.533 1.00 74.00 202 ALA A C 1
ATOM 1554 O O . ALA A 1 202 ? -16.697 -7.751 17.138 1.00 74.00 202 ALA A O 1
ATOM 1555 N N . GLU A 1 203 ? -16.596 -6.183 18.733 1.00 69.31 203 GLU A N 1
ATOM 1556 C CA . GLU A 1 203 ? -15.944 -7.048 19.714 1.00 69.31 203 GLU A CA 1
ATOM 1557 C C . GLU A 1 203 ? -16.975 -8.007 20.316 1.00 69.31 203 GLU A C 1
ATOM 1559 O O . GLU A 1 203 ? -18.053 -7.595 20.750 1.00 69.31 203 GLU A O 1
ATOM 1564 N N . THR A 1 204 ? -16.651 -9.298 20.346 1.00 73.00 204 THR A N 1
ATOM 1565 C CA . THR A 1 204 ? -17.421 -10.271 21.124 1.00 73.00 204 THR A CA 1
ATOM 1566 C C . THR A 1 204 ? -17.232 -9.991 22.617 1.00 73.00 204 THR A C 1
ATOM 1568 O O . THR A 1 204 ? -16.114 -9.651 23.015 1.00 73.00 204 THR A O 1
ATOM 1571 N N . PRO A 1 205 ? -18.271 -10.155 23.460 1.00 77.25 205 PRO A N 1
ATOM 1572 C CA . PRO A 1 205 ? -18.152 -9.950 24.902 1.00 77.25 205 PRO A CA 1
ATOM 1573 C C . PRO A 1 205 ? -16.985 -10.752 25.486 1.00 77.25 205 PRO A C 1
ATOM 1575 O O . PRO A 1 205 ? -16.759 -11.894 25.086 1.00 77.25 205 PRO A O 1
ATOM 1578 N N . TYR A 1 206 ? -16.253 -10.171 26.439 1.00 77.88 206 TYR A N 1
ATOM 1579 C CA . TYR A 1 206 ? -15.173 -10.880 27.123 1.00 77.88 206 TYR A CA 1
ATOM 1580 C C . TYR A 1 206 ? -15.739 -12.084 27.885 1.00 77.88 206 TYR A C 1
ATOM 1582 O O . TYR A 1 206 ? -16.524 -11.924 28.820 1.00 77.88 206 TYR A O 1
ATOM 1590 N N . ILE A 1 207 ? -15.315 -13.287 27.498 1.00 82.69 207 ILE A N 1
ATOM 1591 C CA . ILE A 1 207 ? -15.608 -14.521 28.225 1.00 82.69 207 ILE A CA 1
ATOM 1592 C C . ILE A 1 207 ? -14.363 -14.852 29.044 1.00 82.69 207 ILE A C 1
ATOM 1594 O O . ILE A 1 207 ? -13.302 -15.141 28.489 1.00 82.69 207 ILE A O 1
ATOM 1598 N N . LYS A 1 208 ? -14.478 -14.786 30.372 1.00 76.25 208 LYS A N 1
ATOM 1599 C CA . LYS A 1 208 ? -13.408 -15.225 31.270 1.00 76.25 208 LYS A CA 1
ATOM 1600 C C . LYS A 1 208 ? -13.284 -16.744 31.130 1.00 76.25 208 LYS A C 1
ATOM 1602 O O . LYS A 1 208 ? -14.269 -17.445 31.346 1.00 76.25 208 LYS A O 1
ATOM 1607 N N . ALA A 1 209 ? -12.111 -17.237 30.733 1.00 72.31 209 ALA A N 1
ATOM 1608 C CA . ALA A 1 209 ? -11.845 -18.672 30.756 1.00 72.31 209 ALA A CA 1
ATOM 1609 C C . ALA A 1 209 ? -12.006 -19.169 32.204 1.00 72.31 209 ALA A C 1
ATOM 1611 O O . ALA A 1 209 ? -11.457 -18.548 33.119 1.00 72.31 209 ALA A O 1
ATOM 1612 N N . ALA A 1 210 ? -12.846 -20.192 32.378 1.00 70.19 210 ALA A N 1
ATOM 1613 C CA . ALA A 1 210 ? -13.144 -20.820 33.664 1.00 70.19 210 ALA A CA 1
ATOM 1614 C C . ALA A 1 210 ? -11.943 -21.609 34.196 1.00 70.19 210 ALA A C 1
ATOM 1616 O O . ALA A 1 210 ? -11.196 -22.166 33.358 1.00 70.19 210 ALA A O 1
#

Sequence (210 aa):
ILTAVDAGTRTARFMIQDLLGNVYKPLGNLSSYKAGIFATLLCVAGWGYFLYQGTIDPKGGIYTLWPLFGVSNQMLAGMALLLVTVVLFKMGRFKGAIISALPAVLILAITFYSGILKVMPKSNDSVLNNVSHVAQMQIIKEKMATTTDEKALKTLQKSFFNHAIDAILCVFFMLVALLVLIVSVRICSNAYFKNQIYPPLAETPYIKAA

Organism: Helicobacter pylori (NCBI:txid210)